Protein AF-U1Q0D7-F1 (afdb_monomer)

Secondary structure (DSSP, 8-state):
------PPP---SS-S----THHHHHHHHHHS-SEEETTT-PBPEEEEEE-S---TTSHHHHHHHHHHHTSS--HHHHHHHHHHTTTSSSSSTTT-TT---S-HHHHHHHHHHHHHHGGGHHHHHSPPEEEEEEE--S----EEE-EEEETT-TT-HHHHHHHHTT-EEEE--SS--TT-----------------

Foldseek 3Di:
DPDDDDDADPDPDPFDDDGDLVVLLVVCVVPPQQKAFPPPRHGKAWDKDFDQAFPPVDPLSVVLVVLCVVDPQDVLLLVLLQVQADCQPDPNPVPDPDHDPDDPVSVVSPVVSCVRRPVSSNRSNDHDIDGPDIDHDPPPGDMDGTEDEAAACTLVSSVLSQVVSPHHYHYHHPDHDPPNDRDPPPDPPPPPPDDD

Mean predicted aligned error: 11.35 Å

Solvent-accessible surface ar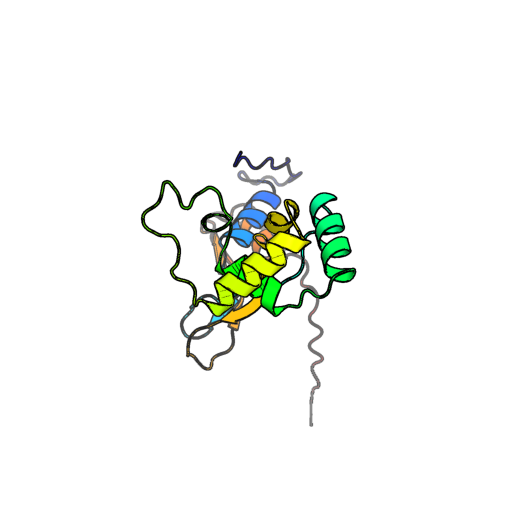ea (backbone atoms only — not comparable to full-atom values): 12075 Å² total; per-residue (Å²): 128,101,70,86,89,76,72,88,57,92,75,86,66,97,57,96,66,78,68,36,52,66,57,46,36,53,50,42,72,72,73,46,48,68,27,17,34,69,80,82,59,50,54,51,40,77,38,74,34,85,48,91,47,60,55,74,91,35,71,67,34,43,52,34,50,53,56,43,72,78,46,90,68,50,71,67,25,50,53,18,32,45,74,55,36,79,59,62,66,83,73,46,66,85,80,45,104,74,70,79,86,64,57,70,68,40,52,49,34,27,51,57,43,35,72,74,44,49,85,37,43,62,48,55,50,59,38,45,70,45,79,72,51,72,47,71,70,93,63,97,55,63,71,39,52,21,73,45,76,36,80,70,31,50,71,33,49,58,43,48,27,27,45,73,76,58,28,37,60,48,72,37,52,96,74,59,55,92,78,67,72,71,71,78,75,78,77,75,80,72,78,78,81,77,83,136

Radius of gyration: 25.43 Å; Cα contacts (8 Å, |Δi|>4): 268; chains: 1; bounding box: 59×64×59 Å

Structure (mmCIF, N/CA/C/O backbone):
data_AF-U1Q0D7-F1
#
_entry.id   AF-U1Q0D7-F1
#
loop_
_atom_site.group_PDB
_atom_site.id
_atom_site.type_symbol
_atom_site.label_atom_id
_atom_site.label_alt_id
_atom_site.label_comp_id
_atom_site.label_asym_id
_atom_site.label_entity_id
_atom_site.label_seq_id
_atom_site.pdbx_PDB_ins_code
_atom_site.Cartn_x
_atom_site.Cartn_y
_atom_site.Cartn_z
_atom_site.occupancy
_atom_site.B_iso_or_equiv
_atom_site.auth_seq_id
_atom_site.auth_comp_id
_atom_site.auth_asym_id
_atom_site.auth_atom_id
_atom_site.pdbx_PDB_model_num
ATOM 1 N N . GLY A 1 1 ? 12.362 13.547 6.655 1.00 47.00 1 GLY A N 1
ATOM 2 C CA . GLY A 1 1 ? 12.702 14.363 5.480 1.00 47.00 1 GLY A CA 1
ATOM 3 C C . GLY A 1 1 ? 12.776 13.447 4.286 1.00 47.00 1 GLY A C 1
ATOM 4 O O . GLY A 1 1 ? 13.230 12.320 4.454 1.00 47.00 1 GLY A O 1
ATOM 5 N N . ASP A 1 2 ? 12.324 13.921 3.129 1.00 77.50 2 ASP A N 1
ATOM 6 C CA . ASP A 1 2 ? 12.155 13.137 1.897 1.00 77.50 2 ASP A CA 1
ATOM 7 C C . ASP A 1 2 ? 13.478 13.023 1.117 1.00 77.50 2 ASP A C 1
ATOM 9 O O . ASP A 1 2 ? 13.609 13.496 -0.006 1.00 77.50 2 ASP A O 1
ATOM 13 N N . ILE A 1 3 ? 14.504 12.450 1.753 1.00 85.00 3 ILE A N 1
ATOM 14 C CA . ILE A 1 3 ? 15.825 12.218 1.151 1.00 85.00 3 ILE A CA 1
ATOM 15 C C . ILE A 1 3 ? 16.068 10.711 1.106 1.00 85.00 3 ILE A C 1
ATOM 17 O O . ILE A 1 3 ? 16.061 10.044 2.144 1.00 85.00 3 ILE A O 1
ATOM 21 N N . TRP A 1 4 ? 16.306 10.166 -0.088 1.00 83.69 4 TRP A N 1
ATOM 22 C CA . TRP A 1 4 ? 16.755 8.785 -0.241 1.00 83.69 4 TRP A CA 1
ATOM 23 C C . TRP A 1 4 ? 18.273 8.714 -0.164 1.00 83.69 4 TRP A C 1
ATOM 25 O O . TRP A 1 4 ? 18.979 9.203 -1.040 1.00 83.69 4 TRP A O 1
ATOM 35 N N . ASN A 1 5 ? 18.767 8.056 0.882 1.00 86.50 5 ASN A N 1
ATOM 36 C CA . ASN A 1 5 ? 20.146 7.592 0.914 1.00 86.50 5 ASN A CA 1
ATOM 37 C C . ASN A 1 5 ? 20.210 6.284 0.119 1.00 86.50 5 ASN A C 1
ATOM 39 O O . ASN A 1 5 ? 19.579 5.301 0.517 1.00 86.50 5 ASN A O 1
ATOM 43 N N . VAL A 1 6 ? 20.925 6.307 -1.005 1.00 83.31 6 VAL A N 1
ATOM 44 C CA . VAL A 1 6 ? 21.170 5.153 -1.878 1.00 83.31 6 VAL A CA 1
ATOM 45 C C . VAL A 1 6 ? 22.679 4.932 -1.922 1.00 83.31 6 VAL A C 1
ATOM 47 O O . VAL A 1 6 ? 23.436 5.874 -2.165 1.00 83.31 6 VAL A O 1
ATOM 50 N N . GLY A 1 7 ? 23.118 3.716 -1.598 1.00 78.56 7 GLY A N 1
ATOM 51 C CA . GLY A 1 7 ? 24.539 3.362 -1.575 1.00 78.56 7 GLY A CA 1
ATOM 52 C C . GLY A 1 7 ? 25.128 3.226 -2.979 1.00 78.56 7 GLY A C 1
ATOM 53 O O . GLY A 1 7 ? 24.395 3.130 -3.955 1.00 78.56 7 GLY A O 1
ATOM 54 N N . PHE A 1 8 ? 26.456 3.185 -3.089 1.00 75.00 8 PHE A N 1
ATOM 55 C CA . PHE A 1 8 ? 27.113 2.860 -4.357 1.00 75.00 8 PHE A CA 1
ATOM 56 C C . PHE A 1 8 ? 27.000 1.362 -4.649 1.00 75.00 8 PHE A C 1
ATOM 58 O O . PHE A 1 8 ? 27.276 0.542 -3.773 1.00 75.00 8 PHE A O 1
ATOM 65 N N . ASP A 1 9 ? 26.660 1.018 -5.888 1.00 67.75 9 ASP A N 1
ATOM 66 C CA . ASP A 1 9 ? 26.737 -0.353 -6.390 1.00 67.75 9 ASP A CA 1
ATOM 67 C C . ASP A 1 9 ? 28.057 -0.548 -7.150 1.00 67.75 9 ASP A C 1
ATOM 69 O O . ASP A 1 9 ? 28.578 0.386 -7.769 1.00 67.75 9 ASP A O 1
ATOM 73 N N . ARG A 1 10 ? 28.637 -1.747 -7.080 1.00 57.88 10 ARG A N 1
ATOM 74 C CA . ARG A 1 10 ? 29.908 -2.063 -7.744 1.00 57.88 10 ARG A CA 1
ATOM 75 C C . ARG A 1 10 ? 29.631 -2.530 -9.166 1.00 57.88 10 ARG A C 1
ATOM 77 O O . ARG A 1 10 ? 29.799 -3.707 -9.467 1.00 57.88 10 ARG A O 1
ATOM 84 N N . ASN A 1 11 ? 29.228 -1.614 -10.041 1.00 60.19 11 ASN A N 1
ATOM 85 C CA . ASN A 1 11 ? 29.227 -1.909 -11.468 1.00 60.19 11 ASN A CA 1
ATOM 86 C C . ASN A 1 11 ? 30.606 -1.567 -12.055 1.00 60.19 11 ASN A C 1
ATOM 88 O O . ASN A 1 11 ? 31.013 -0.407 -12.073 1.00 60.19 11 ASN A O 1
ATOM 92 N N . THR A 1 12 ? 31.343 -2.601 -12.457 1.00 56.00 12 THR A N 1
ATOM 93 C CA . THR A 1 12 ? 32.704 -2.534 -13.020 1.00 56.00 12 THR A CA 1
ATOM 94 C C . THR A 1 12 ? 32.737 -2.611 -14.550 1.00 56.00 12 THR A C 1
ATOM 96 O O . THR A 1 12 ? 33.813 -2.796 -15.109 1.00 56.00 12 THR A O 1
ATOM 99 N N . GLY A 1 13 ? 31.589 -2.520 -15.230 1.00 60.38 13 GLY A N 1
ATOM 100 C CA . GLY A 1 13 ? 31.540 -2.492 -16.695 1.00 60.38 13 GLY A CA 1
ATOM 101 C C . GLY A 1 13 ? 32.063 -1.176 -17.283 1.00 60.38 13 GLY A C 1
ATOM 102 O O . GLY A 1 13 ? 31.927 -0.124 -16.662 1.00 60.38 13 GLY A O 1
ATOM 103 N N . ASP A 1 14 ? 32.595 -1.224 -18.507 1.00 57.81 14 ASP A N 1
ATOM 104 C CA . ASP A 1 14 ? 33.152 -0.068 -19.239 1.00 57.81 14 ASP A CA 1
ATOM 105 C C . ASP A 1 14 ? 32.087 0.951 -19.717 1.00 57.81 14 ASP A C 1
ATOM 107 O O . ASP A 1 14 ? 32.391 1.909 -20.430 1.00 57.81 14 ASP A O 1
ATOM 111 N N . HIS A 1 15 ? 30.820 0.771 -19.329 1.00 61.81 15 HIS A N 1
ATOM 112 C CA . HIS A 1 15 ? 29.705 1.616 -19.753 1.00 61.81 15 HIS A CA 1
ATOM 113 C C . HIS A 1 15 ? 29.624 2.910 -18.941 1.00 61.81 15 HIS A C 1
ATOM 115 O O . HIS A 1 15 ? 29.796 2.922 -17.728 1.00 61.81 15 HIS A O 1
ATOM 121 N N . LEU A 1 16 ? 29.302 4.015 -19.615 1.00 57.88 16 LEU A N 1
ATOM 122 C CA . LEU A 1 16 ? 29.435 5.379 -19.085 1.00 57.88 16 LEU A CA 1
ATOM 123 C C . LEU A 1 16 ? 28.284 5.855 -18.172 1.00 57.88 16 LEU A C 1
ATOM 125 O O . LEU A 1 16 ? 28.274 7.019 -17.776 1.00 57.88 16 LEU A O 1
ATOM 129 N N . ALA A 1 17 ? 27.327 4.993 -17.814 1.00 63.41 17 ALA A N 1
ATOM 130 C CA . ALA A 1 17 ? 26.166 5.381 -17.003 1.00 63.41 17 ALA A CA 1
ATOM 131 C C . ALA A 1 17 ? 25.700 4.324 -15.972 1.00 63.41 17 ALA A C 1
ATOM 133 O O . ALA A 1 17 ? 24.512 3.993 -15.934 1.00 63.41 17 ALA A O 1
ATOM 134 N N . PRO A 1 18 ? 26.582 3.762 -15.122 1.00 69.69 18 PRO A N 1
ATOM 135 C CA . PRO A 1 18 ? 26.144 2.885 -14.051 1.00 69.69 18 PRO A CA 1
ATOM 136 C C . PRO A 1 18 ? 25.563 3.707 -12.896 1.00 69.69 18 PRO A C 1
ATOM 138 O O . PRO A 1 18 ? 26.154 4.683 -12.431 1.00 69.69 18 PRO A O 1
ATOM 141 N N . PHE A 1 19 ? 24.420 3.272 -12.383 1.00 82.56 19 PHE A N 1
ATOM 142 C CA . PHE A 1 19 ? 23.860 3.748 -11.122 1.00 82.56 19 PHE A CA 1
ATOM 143 C C . PHE A 1 19 ? 23.392 2.558 -10.278 1.00 82.56 19 PHE A C 1
ATOM 145 O O . PHE A 1 19 ? 23.247 1.453 -10.807 1.00 82.56 19 PHE A O 1
ATOM 152 N N . PRO A 1 20 ? 23.182 2.749 -8.965 1.00 86.94 20 PRO A N 1
ATOM 153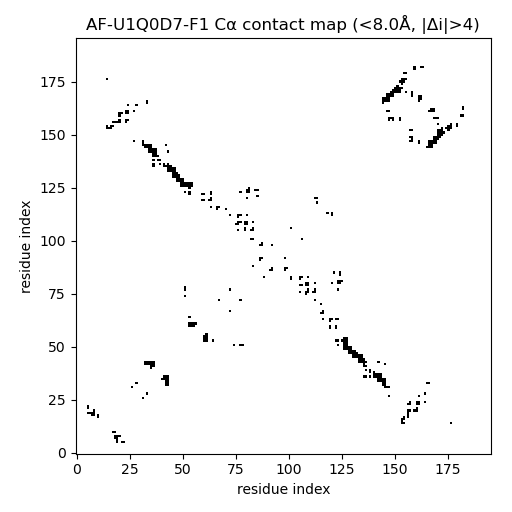 C CA . PRO A 1 20 ? 22.761 1.667 -8.086 1.00 86.94 20 PRO A CA 1
ATOM 154 C C . PRO A 1 20 ? 21.375 1.142 -8.454 1.00 86.94 20 PRO A C 1
ATOM 156 O O . PRO A 1 20 ? 20.440 1.931 -8.594 1.00 86.94 20 PRO A O 1
ATOM 159 N N . SER A 1 21 ? 21.233 -0.183 -8.533 1.00 87.25 21 SER A N 1
ATOM 160 C CA . SER A 1 21 ? 19.970 -0.889 -8.826 1.00 87.25 21 SER A CA 1
ATOM 161 C C . SER A 1 21 ? 18.830 -0.542 -7.859 1.00 87.25 21 SER A C 1
ATOM 163 O O . SER A 1 21 ? 17.661 -0.510 -8.239 1.00 87.25 21 SER A O 1
ATOM 165 N N . GLU A 1 22 ? 19.161 -0.170 -6.624 1.00 89.69 22 GLU A N 1
ATOM 166 C CA . GLU A 1 22 ? 18.191 0.276 -5.625 1.00 89.69 22 GLU A CA 1
ATOM 167 C C . GLU A 1 22 ? 17.399 1.525 -6.057 1.00 89.69 22 GLU A C 1
ATOM 169 O O . GLU A 1 22 ? 16.224 1.662 -5.708 1.00 89.69 22 GLU A O 1
ATOM 174 N N . LEU A 1 23 ? 18.010 2.437 -6.820 1.00 90.81 23 LEU A N 1
ATOM 175 C CA . LEU A 1 23 ? 17.338 3.653 -7.276 1.00 90.81 23 LEU A CA 1
ATOM 176 C C . LEU A 1 23 ? 16.124 3.341 -8.178 1.00 90.81 23 LEU A C 1
ATOM 178 O O . LEU A 1 23 ? 15.012 3.730 -7.806 1.00 90.81 23 LEU A O 1
ATOM 182 N N . PRO A 1 24 ? 16.274 2.637 -9.318 1.00 92.38 24 PRO A N 1
ATOM 183 C CA . PRO A 1 24 ? 15.145 2.289 -10.172 1.00 92.38 24 PRO A CA 1
ATOM 184 C C . PRO A 1 24 ? 14.183 1.322 -9.475 1.00 92.38 24 PRO A C 1
ATOM 186 O O . PRO A 1 24 ? 12.980 1.474 -9.651 1.00 92.38 24 PRO A O 1
ATOM 189 N N . GLU A 1 25 ? 14.650 0.399 -8.624 1.00 92.19 25 GLU A N 1
ATOM 190 C CA . GLU A 1 25 ? 13.759 -0.487 -7.855 1.00 92.19 25 GLU A CA 1
ATOM 191 C C . GLU A 1 25 ? 12.772 0.306 -6.987 1.00 92.19 25 GLU A C 1
ATOM 193 O O . GLU A 1 25 ? 11.568 0.030 -7.004 1.00 92.19 25 GLU A O 1
ATOM 198 N N . ARG A 1 26 ? 13.248 1.327 -6.260 1.00 92.69 26 ARG A N 1
ATOM 199 C CA . ARG A 1 26 ? 12.389 2.191 -5.435 1.00 92.69 26 ARG A CA 1
ATOM 200 C C . ARG A 1 26 ? 11.425 3.017 -6.285 1.00 92.69 26 ARG A C 1
ATOM 202 O O . ARG A 1 26 ? 10.244 3.092 -5.947 1.00 92.69 26 ARG A O 1
ATOM 209 N N . VAL A 1 27 ? 11.904 3.611 -7.382 1.00 93.75 27 VAL A N 1
ATOM 210 C CA . VAL A 1 27 ? 11.066 4.416 -8.291 1.00 93.75 27 VAL A CA 1
ATOM 211 C C . VAL A 1 27 ? 9.965 3.559 -8.910 1.00 93.75 27 VAL A C 1
ATOM 213 O O . VAL A 1 27 ? 8.793 3.920 -8.821 1.00 93.75 27 VAL A O 1
ATOM 216 N N . LEU A 1 28 ? 10.317 2.406 -9.479 1.00 94.81 28 LEU A N 1
ATOM 217 C CA . LEU A 1 28 ? 9.371 1.511 -10.142 1.00 94.81 28 LEU A CA 1
ATOM 218 C C . LEU A 1 28 ? 8.381 0.892 -9.152 1.00 94.81 28 LEU A C 1
ATOM 220 O O . LEU A 1 28 ? 7.199 0.807 -9.457 1.00 94.81 28 LEU A O 1
ATOM 224 N N . THR A 1 29 ? 8.816 0.537 -7.940 1.00 91.69 29 THR A N 1
ATOM 225 C CA . THR A 1 29 ? 7.908 0.027 -6.896 1.00 91.69 29 THR A CA 1
ATOM 226 C C . THR A 1 29 ? 6.886 1.075 -6.449 1.00 91.69 29 THR A C 1
ATOM 228 O O . THR A 1 29 ? 5.775 0.721 -6.054 1.00 91.69 29 THR A O 1
ATOM 231 N N . MET A 1 30 ? 7.270 2.355 -6.464 1.00 90.25 30 MET A N 1
ATOM 232 C CA . MET A 1 30 ? 6.423 3.461 -6.021 1.00 90.25 30 MET A CA 1
ATOM 233 C C . MET A 1 30 ? 5.479 3.960 -7.119 1.00 90.25 30 MET A C 1
ATOM 235 O O . MET A 1 30 ? 4.327 4.263 -6.823 1.00 90.25 30 MET A O 1
ATOM 239 N N . ALA A 1 31 ? 5.973 4.094 -8.351 1.00 89.75 31 ALA A N 1
ATOM 240 C CA . ALA A 1 31 ? 5.269 4.771 -9.441 1.00 89.75 31 ALA A CA 1
ATOM 241 C C . ALA A 1 31 ? 4.785 3.825 -10.550 1.00 89.75 31 ALA A C 1
ATOM 243 O O . ALA A 1 31 ? 3.858 4.169 -11.278 1.00 89.75 31 ALA A O 1
ATOM 244 N N . GLY A 1 32 ? 5.412 2.657 -10.702 1.00 90.31 32 GLY A N 1
ATOM 245 C CA . GLY A 1 32 ? 5.048 1.684 -11.723 1.00 90.31 32 GLY A CA 1
ATOM 246 C C . GLY A 1 32 ? 3.815 0.877 -11.309 1.00 90.31 32 GLY A C 1
ATOM 247 O O . GLY A 1 32 ? 3.780 0.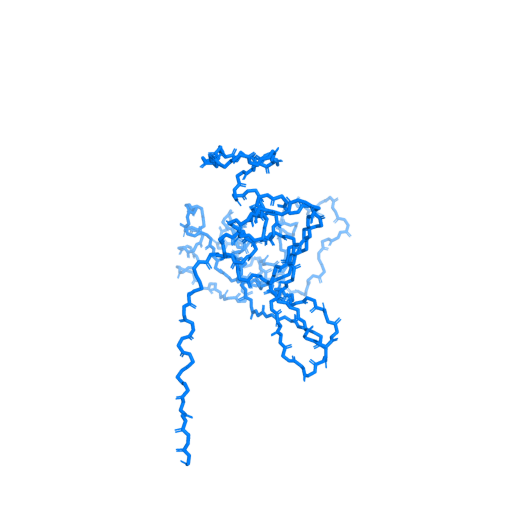355 -10.189 1.00 90.31 32 GLY A O 1
ATOM 248 N N . PRO A 1 33 ? 2.804 0.726 -12.185 1.00 92.12 33 PRO A N 1
ATOM 249 C CA . PRO A 1 33 ? 1.710 -0.190 -11.910 1.00 92.12 33 PRO A CA 1
ATOM 250 C C . PRO A 1 33 ? 2.247 -1.621 -11.895 1.00 92.12 33 PRO A C 1
ATOM 252 O O . PRO A 1 33 ? 2.971 -2.036 -12.799 1.00 92.12 33 PRO A O 1
ATOM 255 N N . ARG A 1 34 ? 1.886 -2.392 -10.865 1.00 91.06 34 ARG A N 1
ATOM 256 C CA . ARG A 1 34 ? 2.293 -3.803 -10.769 1.00 91.06 34 ARG A CA 1
ATOM 257 C C . ARG A 1 34 ? 1.710 -4.639 -11.900 1.00 91.06 34 ARG A C 1
ATOM 259 O O . ARG A 1 34 ? 2.391 -5.508 -12.430 1.00 91.06 34 ARG A O 1
ATOM 266 N N . ALA A 1 35 ? 0.463 -4.356 -12.246 1.00 93.69 35 ALA A N 1
ATOM 267 C CA . ALA A 1 35 ? -0.246 -4.994 -13.331 1.00 93.69 35 ALA A CA 1
ATOM 268 C C . ALA A 1 35 ? -1.177 -3.983 -14.004 1.00 93.69 35 ALA A C 1
ATOM 270 O O . ALA A 1 35 ? -1.593 -3.001 -13.382 1.00 93.69 35 ALA A O 1
ATOM 271 N N . VAL A 1 36 ? -1.484 -4.231 -15.268 1.00 95.81 36 VAL A N 1
ATOM 272 C CA . VAL A 1 36 ? -2.402 -3.455 -16.098 1.00 95.81 36 VAL A CA 1
ATOM 273 C C . VAL A 1 36 ? -3.356 -4.406 -16.818 1.00 95.81 36 VAL A C 1
ATOM 275 O O . VAL A 1 36 ? -3.028 -5.573 -17.027 1.00 95.81 36 VAL A O 1
ATOM 278 N N . CYS A 1 37 ? -4.533 -3.931 -17.210 1.00 96.38 37 CYS A N 1
ATOM 279 C CA . CYS A 1 37 ? -5.419 -4.683 -18.095 1.00 96.38 37 CYS A CA 1
ATOM 280 C C . CYS A 1 37 ? -4.752 -4.905 -19.463 1.00 96.38 37 CYS A C 1
ATOM 282 O O . CYS A 1 37 ? -4.262 -3.949 -20.066 1.00 96.38 37 CYS A O 1
ATOM 284 N N . SER A 1 38 ? -4.784 -6.138 -19.974 1.00 95.88 38 SER A N 1
ATOM 285 C CA . SER A 1 38 ? -4.241 -6.483 -21.300 1.00 95.88 38 SER A CA 1
ATOM 286 C C . SER A 1 38 ? -4.974 -5.815 -22.474 1.00 95.88 38 SER A C 1
ATOM 288 O O . SER A 1 38 ? -4.404 -5.686 -23.554 1.00 95.88 38 SER A O 1
ATOM 290 N N . GLU A 1 39 ? -6.216 -5.359 -22.280 1.00 96.50 39 GLU A N 1
ATOM 291 C CA . GLU A 1 39 ? -7.017 -4.722 -23.332 1.00 96.50 39 GLU A CA 1
ATOM 292 C C . GLU A 1 39 ? -6.918 -3.191 -23.305 1.00 96.50 39 GLU A C 1
ATOM 294 O O . GLU A 1 39 ? -6.567 -2.568 -24.308 1.00 96.50 39 GLU A O 1
ATOM 299 N N . CYS A 1 40 ? -7.223 -2.564 -22.165 1.00 95.75 40 CYS A N 1
ATOM 300 C CA . CYS A 1 40 ? -7.299 -1.103 -22.069 1.00 95.75 40 CYS A CA 1
ATOM 301 C C . CYS A 1 40 ? -6.070 -0.447 -21.420 1.00 95.75 40 CYS A C 1
ATOM 303 O O . CYS A 1 40 ? -5.948 0.779 -21.442 1.00 95.75 40 CYS A O 1
ATOM 305 N N . GLY A 1 41 ? -5.168 -1.231 -20.820 1.00 94.19 41 GLY A N 1
ATOM 306 C CA . GLY A 1 41 ? -3.972 -0.728 -20.144 1.00 94.19 41 GLY A CA 1
ATOM 307 C C . GLY A 1 41 ? -4.227 -0.013 -18.814 1.00 94.19 41 GLY A C 1
ATOM 308 O O . GLY A 1 41 ? -3.287 0.554 -18.255 1.00 94.19 41 GLY A O 1
ATOM 309 N N . GLN A 1 42 ? -5.460 -0.014 -18.284 1.00 95.69 42 GLN A N 1
ATOM 310 C CA . GLN A 1 42 ? -5.715 0.578 -16.970 1.00 95.69 42 GLN A CA 1
ATOM 311 C C . GLN A 1 42 ? -4.945 -0.173 -15.876 1.00 95.69 42 GLN A C 1
ATOM 313 O O . GLN A 1 42 ? -4.916 -1.406 -15.885 1.00 95.69 42 GLN A O 1
ATOM 318 N N . PRO A 1 43 ? -4.310 0.554 -14.942 1.00 94.62 43 PRO A N 1
ATOM 319 C CA . PRO A 1 43 ? -3.554 -0.055 -13.865 1.00 94.62 43 PRO A CA 1
ATOM 320 C C . PRO A 1 43 ? -4.481 -0.718 -12.850 1.00 94.62 43 PRO A C 1
ATOM 322 O O . PRO A 1 43 ? -5.524 -0.175 -12.500 1.00 94.62 43 PRO A O 1
ATOM 325 N N . LEU A 1 44 ? -4.051 -1.869 -12.339 1.00 92.62 44 LEU A N 1
ATOM 326 C CA . LEU A 1 44 ? -4.696 -2.530 -11.215 1.00 92.62 44 LEU A CA 1
ATOM 327 C C . LEU A 1 44 ? -4.440 -1.713 -9.938 1.00 92.62 44 LEU A C 1
ATOM 329 O O . LEU A 1 44 ? -3.288 -1.550 -9.511 1.00 92.62 44 LEU A O 1
ATOM 333 N N . GLU A 1 45 ? -5.498 -1.197 -9.321 1.00 90.69 45 GLU A N 1
ATOM 334 C CA . GLU A 1 45 ? -5.408 -0.328 -8.151 1.00 90.69 45 GLU A CA 1
ATOM 335 C C . GLU A 1 45 ? -5.539 -1.115 -6.848 1.00 90.69 45 GLU A C 1
ATOM 337 O O . GLU A 1 45 ? -6.353 -2.024 -6.699 1.00 90.69 45 GLU A O 1
ATOM 342 N N . ARG A 1 46 ? -4.693 -0.774 -5.870 1.00 91.12 46 ARG A N 1
ATOM 343 C CA . ARG A 1 46 ? -4.686 -1.434 -4.564 1.00 91.12 46 ARG A CA 1
ATOM 344 C C . ARG A 1 46 ? -5.743 -0.818 -3.662 1.00 91.12 46 ARG A C 1
ATOM 346 O O . ARG A 1 46 ? -5.595 0.325 -3.224 1.00 91.12 46 ARG A O 1
ATOM 353 N N . GLU A 1 47 ? -6.723 -1.611 -3.259 1.00 91.75 47 GLU A N 1
ATOM 354 C CA . GLU A 1 47 ? -7.732 -1.163 -2.308 1.00 91.75 47 GLU A CA 1
ATOM 355 C C . GLU A 1 47 ? -7.221 -1.293 -0.870 1.00 91.75 47 GLU A C 1
ATOM 357 O O . GLU A 1 47 ? -6.984 -2.388 -0.344 1.00 91.75 47 GLU A O 1
ATOM 362 N N . MET A 1 48 ? -7.032 -0.148 -0.214 1.00 90.56 48 MET A N 1
ATOM 363 C CA . MET A 1 48 ? -6.591 -0.089 1.178 1.00 90.56 48 MET A CA 1
ATOM 364 C C . MET A 1 48 ? -7.795 -0.054 2.117 1.00 90.56 48 MET A C 1
ATOM 366 O O . MET A 1 48 ? -8.556 0.914 2.129 1.00 90.56 48 MET A O 1
ATOM 370 N N . VAL A 1 49 ? -7.915 -1.061 2.979 1.00 90.69 49 VAL A N 1
ATOM 371 C CA . VAL A 1 49 ? -9.001 -1.154 3.960 1.00 90.69 49 VAL A CA 1
ATOM 372 C C . VAL A 1 49 ? -8.539 -0.746 5.353 1.00 90.69 49 VAL A C 1
ATOM 374 O O . VAL A 1 49 ? -7.403 -0.998 5.772 1.00 90.69 49 VAL A O 1
ATOM 377 N N . ARG A 1 50 ? -9.440 -0.091 6.092 1.00 87.38 50 ARG A N 1
ATOM 378 C CA . ARG A 1 50 ? -9.235 0.228 7.508 1.00 87.38 50 ARG A CA 1
ATOM 379 C C . ARG A 1 50 ? -9.581 -0.997 8.345 1.00 87.38 50 ARG A C 1
ATOM 381 O O . ARG A 1 50 ? -10.726 -1.456 8.337 1.00 87.38 50 ARG A O 1
ATOM 388 N N . THR A 1 51 ? -8.592 -1.501 9.072 1.00 90.56 51 THR A N 1
ATOM 389 C CA . THR A 1 51 ? -8.790 -2.591 10.031 1.00 90.56 51 THR A CA 1
ATOM 390 C C . THR A 1 51 ? -9.144 -2.037 11.410 1.00 90.56 51 THR A C 1
ATOM 392 O O . THR A 1 51 ? -9.214 -0.824 11.609 1.00 90.56 51 THR A O 1
ATOM 395 N N . THR A 1 52 ? -9.357 -2.919 12.378 1.00 89.94 52 THR A N 1
ATOM 396 C CA . THR A 1 52 ? -9.416 -2.583 13.808 1.00 89.94 52 THR A CA 1
ATOM 397 C C . THR A 1 52 ? -8.111 -2.895 14.543 1.00 89.94 52 THR A C 1
ATOM 399 O O . THR A 1 52 ? -7.996 -2.614 15.731 1.00 89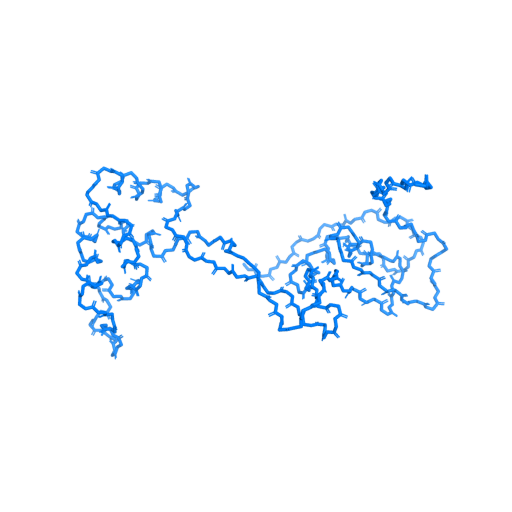.94 52 THR A O 1
ATOM 402 N N . LYS A 1 53 ? -7.103 -3.422 13.836 1.00 90.50 53 LYS A N 1
ATOM 403 C CA . LYS A 1 53 ? -5.816 -3.815 14.412 1.00 90.50 53 LYS A CA 1
ATOM 404 C C . LYS A 1 53 ? -4.917 -2.604 14.613 1.00 90.50 53 LYS A C 1
ATOM 406 O O . LYS A 1 53 ? -4.840 -1.719 13.754 1.00 90.50 53 LYS A O 1
ATOM 411 N N . LEU A 1 54 ? -4.180 -2.602 15.717 1.00 93.06 54 LEU A N 1
ATOM 412 C CA . LEU A 1 54 ? -3.199 -1.567 16.029 1.00 93.06 54 LEU A CA 1
ATOM 413 C C . LEU A 1 54 ? -1.769 -2.037 15.761 1.00 93.06 54 LEU A C 1
ATOM 415 O O . LEU A 1 54 ? -1.504 -3.199 15.446 1.00 93.06 54 LEU A O 1
ATOM 419 N N . ASP A 1 55 ? -0.824 -1.103 15.846 1.00 91.31 55 ASP A N 1
ATOM 420 C CA . ASP A 1 55 ? 0.586 -1.440 15.726 1.00 91.31 55 ASP A CA 1
ATOM 421 C C . ASP A 1 55 ? 1.203 -1.926 17.038 1.00 91.31 55 ASP A C 1
ATOM 423 O O . ASP A 1 55 ? 1.672 -1.125 17.840 1.00 91.31 55 ASP A O 1
ATOM 427 N N . GLU A 1 56 ? 1.272 -3.249 17.199 1.00 92.12 56 GLU A N 1
ATOM 428 C CA . GLU A 1 56 ? 1.926 -3.953 18.315 1.00 92.12 56 GLU A CA 1
ATOM 429 C C . GLU A 1 56 ? 3.400 -3.570 18.547 1.00 92.12 56 GLU A C 1
ATOM 431 O O . GLU A 1 56 ? 3.948 -3.841 19.612 1.00 92.12 56 GLU A O 1
ATOM 436 N N . SER A 1 57 ? 4.065 -2.905 17.596 1.00 92.94 57 SER A N 1
ATOM 437 C CA . SER A 1 57 ? 5.410 -2.372 17.842 1.00 92.94 57 SER A CA 1
ATOM 438 C C . SER A 1 57 ? 5.416 -1.190 18.828 1.00 92.94 57 SER A C 1
ATOM 440 O O . SER A 1 57 ? 6.455 -0.863 19.411 1.00 92.94 57 SER A O 1
ATOM 442 N N . ARG A 1 58 ? 4.263 -0.537 19.046 1.00 92.62 58 ARG A N 1
ATOM 443 C CA . ARG A 1 58 ? 4.128 0.632 19.920 1.00 92.62 58 ARG A CA 1
ATOM 444 C C . ARG A 1 58 ? 3.525 0.259 21.268 1.00 92.62 58 ARG A C 1
ATOM 446 O O . ARG A 1 58 ? 2.371 -0.142 21.353 1.00 92.62 58 ARG A O 1
ATOM 453 N N . GLN A 1 59 ? 4.244 0.567 22.348 1.00 94.44 59 GLN A N 1
ATOM 454 C CA . GLN A 1 59 ? 3.781 0.317 23.725 1.00 94.44 59 GLN A CA 1
ATOM 455 C C . GLN A 1 59 ? 2.398 0.925 24.031 1.00 94.44 59 GLN A C 1
ATOM 457 O O . GLN A 1 59 ? 1.595 0.309 24.724 1.00 94.44 59 GLN A O 1
ATOM 462 N N . GLN A 1 60 ? 2.100 2.114 23.493 1.00 93.88 60 GLN A N 1
ATOM 463 C CA . GLN A 1 60 ? 0.793 2.767 23.660 1.00 93.88 60 GLN A CA 1
ATOM 464 C C . GLN A 1 60 ? -0.341 1.974 23.000 1.00 93.88 60 GLN A C 1
ATOM 466 O O . GLN A 1 60 ? -1.411 1.847 23.589 1.00 93.88 60 GLN A O 1
ATOM 471 N N . ALA A 1 61 ? -0.094 1.411 21.815 1.00 93.69 61 ALA A N 1
ATOM 472 C CA . ALA A 1 61 ? -1.057 0.579 21.107 1.00 93.69 61 ALA A CA 1
ATOM 473 C C . ALA A 1 61 ? -1.267 -0.757 21.824 1.00 93.69 61 ALA A C 1
ATOM 475 O O . ALA A 1 61 ? -2.412 -1.161 22.000 1.00 93.69 61 ALA A O 1
ATOM 476 N N . CYS A 1 62 ? -0.197 -1.401 22.309 1.00 95.19 62 CYS A N 1
ATOM 477 C CA . CYS A 1 62 ? -0.316 -2.614 23.127 1.00 95.19 62 CYS A CA 1
ATOM 478 C C . CYS A 1 62 ? -1.198 -2.370 24.348 1.00 95.19 62 CYS A C 1
ATOM 480 O O . CYS A 1 62 ? -2.140 -3.116 24.589 1.00 95.19 62 CYS A O 1
ATOM 482 N N . ARG A 1 63 ? -0.963 -1.265 25.064 1.00 96.31 63 ARG A N 1
ATOM 483 C CA . ARG A 1 63 ? -1.777 -0.920 26.229 1.00 96.31 63 ARG A CA 1
ATOM 484 C C . ARG A 1 63 ? -3.234 -0.612 25.870 1.00 96.31 63 ARG A C 1
ATOM 486 O O . ARG A 1 63 ? -4.127 -0.948 26.639 1.00 96.31 63 ARG A O 1
ATOM 493 N N . ALA A 1 64 ? -3.479 0.020 24.723 1.00 95.31 64 ALA A N 1
ATOM 494 C CA . ALA A 1 64 ? -4.831 0.263 24.225 1.00 95.31 64 ALA A CA 1
ATOM 495 C C . ALA A 1 64 ? -5.576 -1.049 23.922 1.00 95.31 64 ALA A C 1
ATOM 497 O O . ALA A 1 64 ? -6.756 -1.154 24.245 1.00 95.31 64 ALA A O 1
ATOM 498 N N . MET A 1 65 ? -4.882 -2.039 23.345 1.00 95.19 65 MET A N 1
ATOM 499 C CA . MET A 1 65 ? -5.431 -3.374 23.080 1.00 95.19 65 MET A CA 1
ATOM 500 C C . MET A 1 65 ? -5.721 -4.135 24.376 1.00 95.19 65 MET A C 1
ATOM 502 O O . MET A 1 65 ? -6.821 -4.642 24.514 1.00 95.19 65 MET A O 1
ATOM 506 N N . GLU A 1 66 ? -4.820 -4.112 25.364 1.00 96.25 66 GLU A N 1
ATOM 507 C CA . GLU A 1 66 ? -5.075 -4.724 26.681 1.00 96.25 66 GLU A CA 1
ATOM 508 C C . GLU A 1 66 ? -6.342 -4.163 27.346 1.00 96.25 66 GLU A C 1
ATOM 510 O O . GLU A 1 66 ? -7.179 -4.916 27.828 1.00 96.25 66 GLU A O 1
ATOM 515 N N . ILE A 1 67 ? -6.511 -2.833 27.352 1.00 96.44 67 ILE A N 1
ATOM 516 C CA . ILE A 1 67 ? -7.708 -2.202 27.932 1.00 96.44 67 ILE A CA 1
ATOM 517 C C . ILE A 1 67 ? -8.962 -2.592 27.146 1.00 96.44 67 ILE A C 1
ATOM 519 O O . ILE A 1 67 ? -10.013 -2.791 27.747 1.00 96.44 67 ILE A O 1
ATOM 523 N N . TYR A 1 68 ? -8.866 -2.674 25.818 1.00 95.62 68 TYR A N 1
ATOM 524 C CA . TYR A 1 68 ? -9.968 -3.122 24.973 1.00 95.62 68 TYR A CA 1
ATOM 525 C C . TYR A 1 68 ? -10.365 -4.569 25.297 1.00 95.62 68 TYR A C 1
ATOM 527 O O . TYR A 1 68 ? -11.541 -4.812 25.564 1.00 95.62 68 TYR A O 1
ATOM 535 N N . ASP A 1 69 ? -9.395 -5.483 25.363 1.00 95.69 69 ASP A N 1
ATOM 536 C CA . ASP A 1 69 ? -9.605 -6.907 25.642 1.00 95.69 69 ASP A CA 1
ATOM 537 C C . ASP A 1 69 ? -10.175 -7.155 27.052 1.00 95.69 69 ASP A C 1
ATOM 539 O O . ASP A 1 69 ? -11.003 -8.047 27.237 1.00 95.69 69 ASP A O 1
ATOM 543 N N . ASP A 1 70 ? -9.789 -6.337 28.036 1.00 97.00 70 ASP A N 1
ATOM 544 C CA . ASP A 1 70 ? -10.295 -6.392 29.417 1.00 97.00 70 ASP A CA 1
ATOM 545 C C . ASP A 1 70 ? -11.659 -5.684 29.605 1.00 97.00 70 ASP A C 1
ATOM 547 O O . ASP A 1 70 ? -12.186 -5.615 30.721 1.00 97.00 70 ASP A O 1
ATOM 551 N N . SER A 1 71 ? -12.240 -5.123 28.539 1.00 96.19 71 SER A N 1
ATOM 552 C CA . SER A 1 71 ? -13.475 -4.332 28.588 1.00 96.19 71 SER A CA 1
ATOM 553 C C . SER A 1 71 ? -14.665 -5.008 27.900 1.00 96.19 71 SER A C 1
ATOM 555 O O . SER A 1 71 ? -14.558 -6.069 27.297 1.00 96.19 71 SER A O 1
ATOM 557 N N . ASN A 1 72 ? -15.827 -4.349 27.954 1.00 95.81 72 ASN A N 1
ATOM 558 C CA . ASN A 1 72 ? -17.023 -4.757 27.207 1.00 95.81 72 ASN A CA 1
ATOM 559 C C . ASN A 1 72 ? -17.133 -4.070 25.831 1.00 95.81 72 ASN A C 1
ATOM 561 O O . ASN A 1 72 ? -18.202 -4.091 25.218 1.00 95.81 72 ASN A O 1
ATOM 565 N N . LEU A 1 73 ? -16.071 -3.405 25.365 1.00 96.56 73 LEU A N 1
ATOM 566 C CA . LEU A 1 73 ? -16.082 -2.739 24.069 1.00 96.56 73 LEU A CA 1
ATOM 567 C C . LEU A 1 73 ? -16.126 -3.763 22.935 1.00 96.56 73 LEU A C 1
ATOM 569 O O . LEU A 1 73 ? -15.483 -4.807 22.964 1.00 96.56 73 LEU A O 1
ATOM 573 N N . THR A 1 74 ? -16.878 -3.432 21.893 1.00 96.56 74 THR A N 1
ATOM 574 C CA . THR A 1 74 ? -17.058 -4.284 20.710 1.00 96.56 74 THR A CA 1
ATOM 575 C C . THR A 1 74 ? -16.353 -3.691 19.496 1.00 96.56 74 THR A C 1
ATOM 577 O O . THR A 1 74 ? -15.894 -2.548 19.518 1.00 96.56 74 THR A O 1
ATOM 580 N N . GLU A 1 75 ? -16.276 -4.445 18.397 1.00 95.19 75 GLU A N 1
ATOM 581 C CA . GLU A 1 75 ? -15.747 -3.906 17.139 1.00 95.19 75 GLU A CA 1
ATOM 582 C C . GLU A 1 75 ? -16.535 -2.668 16.668 1.00 95.19 75 GLU A C 1
ATOM 584 O O . GLU A 1 75 ? -15.941 -1.733 16.138 1.00 95.19 75 GLU A O 1
ATOM 589 N N . GLU A 1 76 ? -17.846 -2.604 16.928 1.00 96.06 76 GLU A N 1
ATOM 590 C CA . GLU A 1 76 ? -18.685 -1.442 16.590 1.00 96.06 76 GLU A CA 1
ATOM 591 C C . GLU A 1 76 ? -18.215 -0.165 17.290 1.00 96.06 76 GLU A C 1
ATOM 593 O O . GLU A 1 76 ? -18.205 0.902 16.677 1.00 96.06 76 GLU A O 1
ATOM 598 N N . HIS A 1 77 ? -17.738 -0.278 18.532 1.00 96.62 77 HIS A N 1
ATOM 599 C CA . HIS A 1 77 ? -17.128 0.844 19.239 1.00 96.62 77 HIS A CA 1
ATOM 600 C C . HIS A 1 77 ? -15.866 1.305 18.514 1.00 96.62 77 HIS A C 1
ATOM 602 O O . HIS A 1 77 ? -15.703 2.492 18.253 1.00 96.62 77 HIS A O 1
ATOM 608 N N . ILE A 1 78 ? -14.998 0.380 18.097 1.00 95.50 78 ILE A N 1
ATOM 609 C CA . ILE A 1 78 ? -13.781 0.726 17.349 1.00 95.50 78 ILE A CA 1
ATOM 610 C C . ILE A 1 78 ? -14.120 1.380 16.004 1.00 95.50 78 ILE A C 1
ATOM 612 O O . ILE A 1 78 ? -13.503 2.377 15.625 1.00 95.50 78 ILE A O 1
ATOM 616 N N . ARG A 1 79 ? -15.134 0.879 15.291 1.00 94.50 79 ARG A N 1
ATOM 617 C CA . ARG A 1 79 ? -15.631 1.503 14.055 1.00 94.50 79 ARG A CA 1
ATOM 618 C C . ARG A 1 79 ? -16.166 2.909 14.317 1.00 94.50 79 ARG A C 1
ATOM 620 O O . ARG A 1 79 ? -15.871 3.814 13.537 1.00 94.50 79 ARG A O 1
ATOM 627 N N . ALA A 1 80 ? -16.867 3.114 15.429 1.00 93.75 80 ALA A N 1
ATOM 628 C CA . ALA A 1 80 ? -17.335 4.426 15.844 1.00 93.75 80 ALA A CA 1
ATOM 629 C C . ALA A 1 80 ? -16.177 5.391 16.137 1.00 93.75 80 ALA A C 1
ATOM 631 O O . ALA A 1 80 ? -16.168 6.496 15.597 1.00 93.75 80 ALA A O 1
ATOM 632 N N . ILE A 1 81 ? -15.140 4.958 16.868 1.00 93.69 81 ILE A N 1
ATOM 633 C CA . ILE A 1 81 ? -13.909 5.744 17.088 1.00 93.69 81 ILE A CA 1
ATOM 634 C C . ILE A 1 81 ? -13.301 6.192 15.752 1.00 93.69 81 ILE A C 1
ATOM 636 O O . ILE A 1 81 ? -12.897 7.344 15.593 1.00 93.69 81 ILE A O 1
ATOM 640 N N . GLN A 1 82 ? -13.227 5.287 14.776 1.00 92.62 82 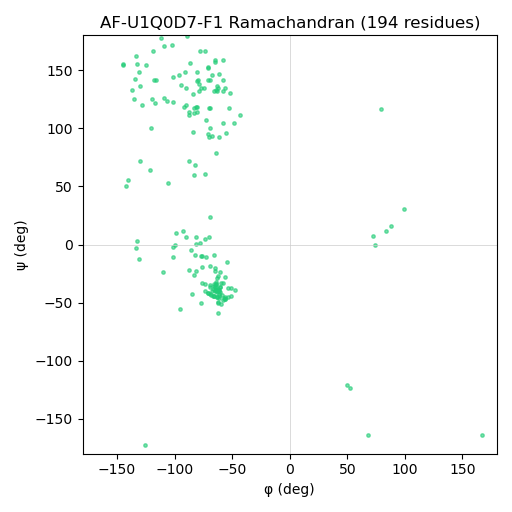GLN A N 1
ATOM 641 C CA . GLN A 1 82 ? -12.635 5.569 13.468 1.00 92.62 82 GLN A CA 1
ATOM 642 C C . GLN A 1 82 ? -13.467 6.540 12.624 1.00 92.62 82 GLN A C 1
ATOM 644 O O . GLN A 1 82 ? -12.881 7.325 11.875 1.00 92.62 82 GLN A O 1
ATOM 649 N N . ALA A 1 83 ? -14.797 6.476 12.731 1.00 90.94 83 ALA A N 1
ATOM 650 C CA . ALA A 1 83 ? -15.728 7.365 12.036 1.00 90.94 83 ALA A CA 1
ATOM 651 C C . ALA A 1 83 ? -15.741 8.779 12.638 1.00 90.94 83 ALA A C 1
ATOM 653 O O . ALA A 1 83 ? -15.765 9.769 11.910 1.00 90.94 83 ALA A O 1
ATOM 654 N N . VAL A 1 84 ? -15.682 8.867 13.966 1.00 89.62 84 VAL A N 1
ATOM 655 C CA . VAL A 1 84 ? -15.611 10.115 14.744 1.00 89.62 84 VAL A CA 1
ATOM 656 C C . VAL A 1 84 ? -14.244 10.789 14.576 1.00 89.62 84 VAL A C 1
ATOM 658 O O . VAL A 1 84 ? -14.137 11.998 14.373 1.00 89.62 84 VAL A O 1
ATOM 661 N N . GLY A 1 85 ? -13.170 10.001 14.585 1.00 86.94 85 GLY A N 1
ATOM 662 C CA . GLY A 1 85 ? -11.814 10.500 14.402 1.00 86.94 85 GLY A CA 1
ATOM 663 C C . GLY A 1 85 ? -11.316 11.361 15.570 1.00 86.94 85 GLY A C 1
ATOM 664 O O . GLY A 1 85 ? -11.825 11.329 16.687 1.00 86.94 85 GLY A O 1
ATOM 665 N N . ILE A 1 86 ? -10.243 12.115 15.324 1.00 76.75 86 ILE A N 1
ATOM 666 C CA . ILE A 1 86 ? -9.501 12.849 16.371 1.00 76.75 86 ILE A CA 1
ATOM 667 C C . ILE A 1 86 ? -10.154 14.195 16.695 1.00 76.75 86 ILE A C 1
ATOM 669 O O . ILE A 1 86 ? -9.990 14.710 17.800 1.00 76.75 86 ILE A O 1
ATOM 673 N N . SER A 1 87 ? -10.877 14.768 15.733 1.00 65.69 87 SER A N 1
ATOM 674 C CA . SER A 1 87 ? -11.509 16.084 15.837 1.00 65.69 87 SER A CA 1
ATOM 675 C C . SER A 1 87 ? -12.738 16.089 16.743 1.00 65.69 87 SER A C 1
ATOM 677 O O . SER A 1 87 ? -12.944 17.056 17.465 1.00 65.69 87 SER A O 1
ATOM 679 N N . ASP A 1 88 ? -13.520 15.012 16.785 1.00 55.94 88 ASP A N 1
ATOM 680 C CA . ASP A 1 88 ? -14.747 14.975 17.596 1.00 55.94 88 ASP A CA 1
ATOM 681 C C . ASP A 1 88 ? -14.491 14.560 19.062 1.00 55.94 88 ASP A C 1
ATOM 683 O O . ASP A 1 88 ? -15.373 14.637 19.915 1.00 55.94 88 ASP A O 1
ATOM 687 N N . ALA A 1 89 ? -13.256 14.197 19.431 1.00 52.12 89 ALA A N 1
ATOM 688 C CA . ALA A 1 89 ? -12.924 13.783 20.793 1.00 52.12 89 ALA A CA 1
ATOM 689 C C . ALA A 1 89 ? -12.682 14.976 21.754 1.00 52.12 89 ALA A C 1
ATOM 691 O O . ALA A 1 89 ? -11.606 15.146 22.320 1.00 52.12 89 ALA A O 1
ATOM 692 N N . GLY A 1 90 ? -13.734 15.736 22.069 1.00 53.41 90 GLY A N 1
ATOM 693 C CA . GLY A 1 90 ? -13.928 16.459 23.344 1.00 53.41 90 GLY A CA 1
ATOM 694 C C . GLY A 1 90 ? -13.121 17.732 23.642 1.00 53.41 90 GLY A C 1
ATOM 695 O O . GLY A 1 90 ? -13.327 18.301 24.707 1.00 53.41 90 GLY A O 1
ATOM 696 N N . LYS A 1 91 ? -12.230 18.206 22.759 1.00 46.88 91 LYS A N 1
ATOM 697 C 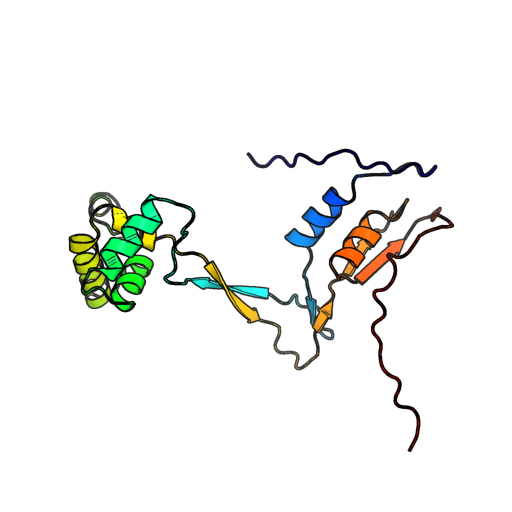CA . LYS A 1 91 ? -11.580 19.534 22.909 1.00 46.88 91 LYS A CA 1
ATOM 698 C C . LYS A 1 91 ? -11.608 20.426 21.666 1.00 46.88 91 LYS A C 1
ATOM 700 O O . LYS A 1 91 ? -11.303 21.605 21.780 1.00 46.88 91 LYS A O 1
ATOM 705 N N . ALA A 1 92 ? -11.970 19.893 20.500 1.00 44.56 92 ALA A N 1
ATOM 706 C CA . ALA A 1 92 ? -12.040 20.658 19.252 1.00 44.56 92 ALA A CA 1
ATOM 707 C C . ALA A 1 92 ? -13.473 21.062 18.847 1.00 44.56 92 ALA A C 1
ATOM 709 O O . ALA A 1 92 ? -13.634 21.810 17.886 1.00 44.56 92 ALA A O 1
ATOM 710 N N . MET A 1 93 ? -14.497 20.665 19.619 1.00 46.53 93 MET A N 1
ATOM 711 C CA . MET A 1 93 ? -15.874 21.147 19.423 1.00 46.53 93 MET A CA 1
ATOM 712 C C . MET A 1 93 ? -16.017 22.665 19.625 1.00 46.53 93 MET A C 1
ATOM 714 O O . MET A 1 93 ? -16.879 23.275 19.007 1.00 46.53 93 MET A O 1
ATOM 718 N N . GLU A 1 94 ? -15.166 23.300 20.440 1.00 47.00 94 GLU A N 1
ATOM 719 C CA . GLU A 1 94 ? -15.293 24.732 20.763 1.00 47.00 94 GLU A CA 1
ATOM 720 C C . GLU A 1 94 ? -14.826 25.691 19.648 1.00 47.00 94 GLU A C 1
ATOM 722 O O . GLU A 1 94 ? -15.034 26.895 19.773 1.00 47.00 94 GLU A O 1
ATOM 727 N N . ILE A 1 95 ? -14.174 25.212 18.575 1.00 44.66 95 ILE A N 1
ATOM 728 C CA . ILE A 1 95 ? -13.453 26.095 17.627 1.00 44.66 95 ILE A CA 1
ATOM 729 C C . ILE A 1 95 ? -13.743 25.768 16.141 1.00 44.66 95 ILE A C 1
ATOM 731 O O . ILE A 1 95 ? -13.251 26.467 15.259 1.00 44.66 95 ILE A O 1
ATOM 735 N N . GLN A 1 96 ? -14.528 24.735 15.801 1.00 45.31 96 GLN A N 1
ATOM 736 C CA . GLN A 1 96 ? -14.736 24.347 14.392 1.00 45.31 96 GLN A CA 1
ATOM 737 C C . GLN A 1 96 ? -16.200 24.043 14.035 1.00 45.31 96 GLN A C 1
ATOM 739 O O . GLN A 1 96 ? -16.809 23.133 14.593 1.00 45.31 96 GLN A O 1
ATOM 744 N N . ASP A 1 97 ? -16.709 24.731 13.004 1.00 42.22 97 ASP A N 1
ATOM 745 C CA . ASP A 1 97 ? -18.084 24.671 12.458 1.00 42.22 97 ASP A CA 1
ATOM 746 C C . ASP A 1 97 ? -18.447 23.347 11.735 1.00 42.22 97 ASP A C 1
ATOM 748 O O . ASP A 1 97 ? -19.304 23.315 10.851 1.00 42.22 97 ASP A O 1
ATOM 752 N N . GLY A 1 98 ? -17.765 22.239 12.045 1.00 49.22 98 GLY A N 1
ATOM 753 C CA . GLY A 1 98 ? -17.864 20.979 11.295 1.00 49.22 98 GLY A CA 1
ATOM 754 C C . GLY A 1 98 ? -18.056 19.710 12.125 1.00 49.22 98 GLY A C 1
ATOM 755 O O . GLY A 1 98 ? -18.065 18.630 11.534 1.00 49.22 98 GLY A O 1
ATOM 756 N N . THR A 1 99 ? -18.183 19.825 13.448 1.00 45.00 99 THR A N 1
ATOM 757 C CA . THR A 1 99 ? -18.349 18.687 14.370 1.00 45.00 99 THR A CA 1
ATOM 758 C C . THR A 1 99 ? -19.800 18.176 14.356 1.00 45.00 99 THR A C 1
ATOM 760 O O . THR A 1 99 ? -20.737 18.969 14.274 1.00 45.00 99 THR A O 1
ATOM 763 N N . GLY A 1 100 ? -19.999 16.848 14.365 1.00 54.88 100 GLY A N 1
ATOM 764 C CA . GLY A 1 100 ? -21.336 16.232 14.486 1.00 54.88 100 GLY A CA 1
ATOM 765 C C . GLY A 1 100 ? -22.041 15.747 13.205 1.00 54.88 100 GLY A C 1
ATOM 766 O O . GLY A 1 100 ? -23.267 15.747 13.154 1.00 54.88 100 GLY A O 1
ATOM 767 N N . ARG A 1 101 ? -21.322 15.310 12.156 1.00 63.56 101 ARG A N 1
ATOM 768 C CA . ARG A 1 101 ? -21.962 14.680 10.966 1.00 63.56 101 ARG A CA 1
ATOM 769 C C . ARG A 1 101 ? -22.297 13.195 11.136 1.00 63.56 101 ARG A C 1
ATOM 771 O O . ARG A 1 101 ? -22.923 12.610 10.253 1.00 63.56 101 ARG A O 1
ATOM 778 N N . ASN A 1 102 ? -21.829 12.574 12.213 1.00 75.38 102 ASN A N 1
ATOM 779 C CA . ASN A 1 102 ? -22.070 11.162 12.470 1.00 75.38 102 ASN A CA 1
ATOM 780 C C . ASN A 1 102 ? -23.465 10.958 13.067 1.00 75.38 102 ASN A C 1
ATOM 782 O O . ASN A 1 102 ? -23.973 11.815 13.783 1.00 75.38 102 ASN A O 1
ATOM 786 N N . ALA A 1 103 ? -24.084 9.816 12.769 1.00 85.06 103 ALA A N 1
ATOM 787 C CA . ALA A 1 103 ? -25.365 9.466 13.369 1.00 85.06 103 ALA A CA 1
ATOM 788 C C . ALA A 1 103 ? -25.233 9.350 14.899 1.00 85.06 103 ALA A C 1
ATOM 790 O O . ALA A 1 103 ? -24.215 8.863 15.391 1.00 85.06 103 ALA A O 1
ATOM 791 N N . ASP A 1 104 ? -26.282 9.713 15.641 1.00 87.94 104 ASP A N 1
ATOM 792 C CA . ASP A 1 104 ? -26.273 9.766 17.114 1.00 87.94 104 ASP A CA 1
ATOM 793 C C . ASP A 1 104 ? -25.767 8.473 17.773 1.00 87.94 104 ASP A C 1
ATOM 795 O O . ASP A 1 104 ? -25.044 8.507 18.767 1.00 87.94 104 ASP A O 1
ATOM 799 N N . HIS A 1 105 ? -26.106 7.315 17.195 1.00 91.25 105 HIS A N 1
ATOM 800 C CA . HIS A 1 105 ? -25.649 6.020 17.701 1.00 91.25 105 HIS A CA 1
ATOM 801 C C . HIS A 1 105 ? -24.127 5.836 17.577 1.00 91.25 105 HIS A C 1
ATOM 803 O O . HIS A 1 105 ? -23.510 5.262 18.469 1.00 91.25 105 HIS A O 1
ATOM 809 N N . VAL A 1 106 ? -23.513 6.350 16.505 1.00 91.88 106 VAL A N 1
ATOM 810 C CA . VAL A 1 106 ? -22.059 6.305 16.293 1.00 91.88 106 VAL A CA 1
ATOM 811 C C . VAL A 1 106 ? -21.368 7.196 17.317 1.00 91.88 106 VAL A C 1
ATOM 813 O O . VAL A 1 106 ? -20.383 6.782 17.920 1.00 91.88 106 VAL A O 1
ATOM 816 N N . GLN A 1 107 ? -21.906 8.393 17.562 1.00 90.94 107 GLN A N 1
ATOM 817 C CA . GLN A 1 107 ? -21.349 9.292 18.571 1.00 90.94 107 GLN A CA 1
ATOM 818 C C . GLN A 1 107 ? -21.401 8.655 19.964 1.00 90.94 107 GLN A C 1
ATOM 820 O O . GLN A 1 107 ? -20.390 8.619 20.660 1.00 90.94 107 GLN A O 1
ATOM 825 N N . LYS A 1 108 ? -22.542 8.056 20.324 1.00 93.44 108 LYS A N 1
ATOM 826 C CA . LYS A 1 108 ? -22.719 7.369 21.606 1.00 93.44 108 LYS A CA 1
ATOM 827 C C . LYS A 1 108 ? -21.709 6.234 21.812 1.00 93.44 108 LYS A C 1
ATOM 829 O O . LYS A 1 108 ? -21.076 6.176 22.859 1.00 93.44 108 LYS A O 1
ATOM 834 N N . LEU A 1 109 ? -21.521 5.373 20.810 1.00 95.75 109 LEU A N 1
ATOM 835 C CA . LEU A 1 109 ? -20.540 4.281 20.872 1.00 95.75 109 LEU A CA 1
ATOM 836 C C . LEU A 1 109 ? -19.103 4.802 21.022 1.00 95.75 109 LEU A C 1
ATOM 838 O O . LEU A 1 109 ? -18.298 4.218 21.747 1.00 95.75 109 LEU A O 1
ATOM 842 N N . ALA A 1 110 ? -18.761 5.903 20.351 1.00 93.69 110 ALA A N 1
ATOM 843 C CA . ALA A 1 110 ? -17.444 6.513 20.497 1.00 93.69 110 ALA A CA 1
ATOM 844 C C . ALA A 1 110 ? -17.245 7.115 21.897 1.00 93.69 110 ALA A C 1
ATOM 846 O O . ALA A 1 110 ? -16.167 6.968 22.472 1.00 93.69 110 ALA A O 1
ATOM 847 N N . ASP A 1 111 ? -18.268 7.753 22.465 1.00 93.31 111 ASP A N 1
ATOM 848 C CA . ASP A 1 111 ? -18.207 8.321 23.813 1.00 93.31 111 ASP A CA 1
ATOM 849 C C . ASP A 1 111 ? -18.069 7.221 24.879 1.00 93.31 111 ASP A C 1
ATOM 851 O O . ASP A 1 111 ? -17.178 7.310 25.724 1.00 93.31 111 ASP A O 1
ATOM 855 N N . GLU A 1 112 ? -18.838 6.130 24.772 1.00 95.75 112 GLU A N 1
ATOM 856 C CA . GLU A 1 112 ? -18.697 4.934 25.621 1.00 95.75 112 GLU A CA 1
ATOM 857 C C . GLU A 1 112 ? -17.270 4.366 25.546 1.00 95.75 112 GLU A C 1
ATOM 859 O O . GLU A 1 112 ? -16.628 4.100 26.566 1.00 95.75 112 GLU A O 1
ATOM 864 N N . ALA A 1 113 ? -16.711 4.258 24.338 1.00 95.56 113 ALA A N 1
ATOM 865 C CA . ALA A 1 113 ? -15.336 3.805 24.159 1.00 95.56 113 ALA A CA 1
ATOM 866 C C . ALA A 1 113 ? -14.310 4.761 24.775 1.00 95.56 113 ALA A C 1
ATOM 868 O O . ALA A 1 113 ? -13.287 4.326 25.307 1.00 95.56 113 ALA A O 1
ATOM 869 N N . LYS A 1 114 ? -14.565 6.069 24.721 1.00 94.88 114 LYS A N 1
ATOM 870 C CA . LYS A 1 114 ? -13.688 7.094 25.288 1.00 94.88 114 LYS A CA 1
ATOM 871 C C . LYS A 1 114 ? -13.669 7.065 26.810 1.00 94.88 114 LYS A C 1
ATOM 873 O O . LYS A 1 114 ? -12.607 7.293 27.389 1.00 94.88 114 LYS A O 1
ATOM 878 N N . GLU A 1 115 ? -14.796 6.774 27.451 1.00 95.62 115 GLU A N 1
ATOM 879 C CA . GLU A 1 115 ? -14.871 6.609 28.906 1.00 95.62 115 GLU A CA 1
ATOM 880 C C . GLU A 1 115 ? -13.996 5.446 29.389 1.00 95.62 115 GLU A C 1
ATOM 882 O O . GLU A 1 115 ? -13.298 5.579 30.394 1.00 95.62 115 GLU A O 1
ATOM 887 N N . VAL A 1 116 ? -13.966 4.342 28.637 1.00 96.62 116 VAL A N 1
ATOM 888 C CA . VAL A 1 116 ? -13.152 3.157 28.951 1.00 96.62 116 VAL A CA 1
ATOM 889 C C . VAL A 1 116 ? -11.674 3.363 28.597 1.00 96.62 116 VAL A C 1
ATOM 891 O O . VAL A 1 116 ? -10.788 3.118 29.415 1.00 96.62 116 VAL A O 1
ATOM 894 N N . LEU A 1 117 ? -11.384 3.814 27.373 1.00 94.50 117 LEU A N 1
ATOM 895 C CA . LEU A 1 117 ? -10.019 3.885 26.836 1.00 94.50 117 LEU A CA 1
ATOM 896 C C . LEU A 1 117 ? -9.254 5.133 27.298 1.00 94.50 117 LEU A C 1
ATOM 898 O O . LEU A 1 117 ? -8.020 5.164 27.255 1.00 94.50 117 LEU A O 1
ATOM 902 N N . GLY A 1 118 ? -9.955 6.194 27.700 1.00 93.06 118 GLY A N 1
ATOM 903 C CA . GLY A 1 118 ? -9.356 7.469 28.082 1.00 93.06 118 GLY A CA 1
ATOM 904 C C . GLY A 1 118 ? -8.408 8.010 27.005 1.00 93.06 118 GLY A C 1
ATOM 905 O O . GLY A 1 118 ? -8.776 8.184 25.844 1.00 93.06 118 GLY A O 1
ATOM 906 N N . GLY A 1 119 ? -7.150 8.267 27.381 1.00 90.56 119 GLY A N 1
ATOM 907 C CA . GLY A 1 119 ? -6.121 8.762 26.456 1.00 90.56 119 GLY A 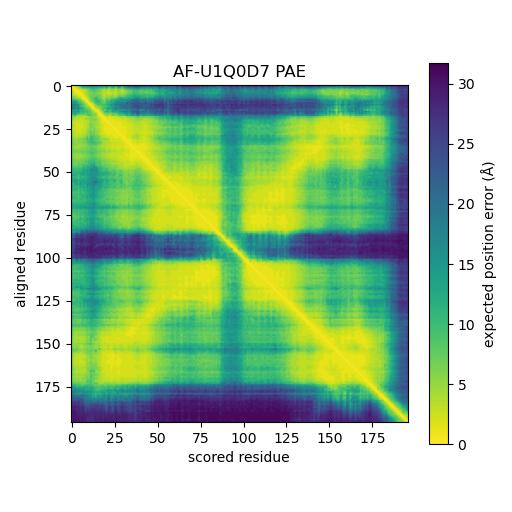CA 1
ATOM 908 C C . GLY A 1 119 ? -5.746 7.784 25.333 1.00 90.56 119 GLY A C 1
ATOM 909 O O . GLY A 1 119 ? -5.291 8.226 24.277 1.00 90.56 119 GLY A O 1
ATOM 910 N N . TYR A 1 120 ? -5.977 6.480 25.524 1.00 93.50 120 TYR A N 1
ATOM 911 C CA . TYR A 1 120 ? -5.671 5.437 24.539 1.00 93.50 120 TYR A CA 1
ATOM 912 C C . TYR A 1 120 ? -6.683 5.372 23.389 1.00 93.50 120 TYR A C 1
ATOM 914 O O . TYR A 1 120 ? -6.400 4.755 22.366 1.00 93.50 120 TYR A O 1
ATOM 922 N N . PHE A 1 121 ? -7.813 6.085 23.495 1.00 93.38 121 PHE A N 1
ATOM 923 C CA . PHE A 1 121 ? -8.795 6.254 22.417 1.00 93.38 121 PHE A CA 1
ATOM 924 C C . PHE A 1 121 ? -8.137 6.636 21.084 1.00 93.38 121 PHE A C 1
ATOM 926 O O . PHE A 1 121 ? -8.512 6.150 20.018 1.00 93.38 121 PHE A O 1
ATOM 933 N N . ARG A 1 122 ? -7.107 7.491 21.141 1.00 91.50 122 ARG A N 1
ATOM 934 C CA . ARG A 1 122 ? -6.413 7.985 19.950 1.00 91.50 122 ARG A CA 1
ATOM 935 C C . ARG A 1 122 ? -5.710 6.877 19.166 1.00 91.50 122 ARG A C 1
ATOM 937 O O . ARG A 1 122 ? -5.603 7.005 17.949 1.00 91.50 122 ARG A O 1
ATOM 944 N N . GLU A 1 123 ? -5.274 5.794 19.805 1.00 92.94 123 GLU A N 1
ATOM 945 C CA . GLU A 1 123 ? -4.612 4.696 19.093 1.00 92.94 123 GLU A CA 1
ATOM 946 C C . GLU A 1 123 ? -5.571 4.047 18.079 1.00 92.94 123 GLU A C 1
ATOM 948 O O . GLU A 1 123 ? -5.203 3.831 16.927 1.00 92.94 123 GLU A O 1
ATOM 953 N N . PHE A 1 124 ? -6.848 3.890 18.440 1.00 93.62 124 PHE A N 1
ATOM 954 C CA . PHE A 1 124 ? -7.883 3.334 17.560 1.00 93.62 124 PHE A CA 1
ATOM 955 C C . PHE A 1 124 ? -8.339 4.268 16.432 1.00 93.62 124 PHE A C 1
ATOM 957 O O . PHE A 1 124 ? -8.984 3.818 15.483 1.00 93.62 124 PHE A O 1
ATOM 964 N N . THR A 1 125 ? -7.946 5.547 16.457 1.00 91.69 125 THR A N 1
ATOM 965 C CA . THR A 1 125 ? -8.171 6.460 15.321 1.00 91.69 125 THR A CA 1
ATOM 966 C C . THR A 1 125 ? -7.192 6.220 14.163 1.00 91.69 125 THR A C 1
ATOM 968 O O . THR A 1 125 ? -7.493 6.579 13.019 1.00 91.69 125 THR A O 1
ATOM 971 N N . PHE A 1 126 ? -6.063 5.552 14.431 1.00 87.50 126 PHE A N 1
ATOM 972 C CA . PHE A 1 126 ? -5.007 5.238 13.465 1.00 87.50 126 PHE A CA 1
ATOM 973 C C . PHE A 1 126 ? -4.760 3.724 13.360 1.00 87.50 126 PHE A C 1
ATOM 975 O O . PHE A 1 126 ? -3.669 3.250 13.685 1.00 87.50 126 PHE A O 1
ATOM 982 N N . PRO A 1 127 ? -5.747 2.941 12.894 1.00 89.69 127 PRO A N 1
ATOM 983 C CA . PRO A 1 127 ? -5.545 1.512 12.723 1.00 89.69 127 PRO A CA 1
ATOM 984 C C . PRO A 1 127 ? -4.498 1.227 11.643 1.00 89.69 127 PRO A C 1
ATOM 986 O O . PRO A 1 127 ? -4.302 2.017 10.708 1.00 89.69 127 PRO A O 1
ATOM 989 N N . LYS A 1 128 ? -3.891 0.041 11.711 1.00 91.62 128 LYS A N 1
ATOM 990 C CA . LYS A 1 128 ? -3.135 -0.508 10.585 1.00 91.62 128 LYS A CA 1
ATOM 991 C C . LYS A 1 128 ? -4.058 -0.608 9.371 1.00 91.62 128 LYS A C 1
ATOM 993 O O . LYS A 1 128 ? -5.188 -1.095 9.459 1.00 91.62 128 LYS A O 1
ATOM 998 N N . LYS A 1 129 ? -3.577 -0.126 8.227 1.00 90.31 129 LYS A N 1
ATOM 999 C CA . LYS A 1 129 ? -4.248 -0.334 6.943 1.00 90.31 129 LYS A CA 1
ATOM 1000 C C . LYS A 1 129 ? -3.714 -1.616 6.327 1.00 90.31 129 LYS A C 1
ATOM 1002 O O . LYS A 1 129 ? -2.503 -1.822 6.296 1.00 90.31 129 LYS A O 1
ATOM 1007 N N . GLU A 1 130 ? -4.612 -2.440 5.817 1.00 91.88 130 GLU A N 1
ATOM 1008 C CA . GLU A 1 130 ? -4.271 -3.675 5.113 1.00 91.88 130 GLU A CA 1
ATOM 1009 C C . GLU A 1 130 ? -4.798 -3.604 3.674 1.00 91.88 130 GLU A C 1
ATOM 1011 O O . GLU A 1 130 ? -5.564 -2.708 3.316 1.00 91.88 130 GLU A O 1
ATOM 1016 N N . THR A 1 131 ? -4.335 -4.514 2.821 1.00 92.06 131 THR A N 1
ATOM 1017 C CA . THR A 1 131 ? -4.876 -4.659 1.457 1.00 92.06 131 THR A CA 1
ATOM 1018 C C . THR A 1 131 ? -6.155 -5.457 1.536 1.00 92.06 131 THR A C 1
ATOM 1020 O O . THR A 1 131 ? -6.111 -6.596 1.988 1.00 92.06 131 THR A O 1
ATOM 1023 N N . GLY A 1 132 ? -7.269 -4.856 1.129 1.00 89.62 132 GLY A N 1
ATOM 1024 C CA . GLY A 1 132 ? -8.563 -5.539 1.084 1.00 89.62 132 GLY A CA 1
ATOM 1025 C C . GLY A 1 132 ? -8.801 -6.263 -0.232 1.00 89.62 132 GLY A C 1
ATOM 1026 O O . GLY A 1 132 ? -9.579 -7.207 -0.275 1.00 89.62 132 GLY A O 1
ATOM 1027 N N . GLY A 1 133 ? -8.100 -5.846 -1.283 1.00 91.19 133 GLY A N 1
ATOM 1028 C CA . GLY A 1 133 ? -8.250 -6.392 -2.616 1.00 91.19 133 GLY A CA 1
ATOM 1029 C C . GLY A 1 133 ? -7.561 -5.513 -3.647 1.00 91.19 133 GLY A C 1
ATOM 1030 O O . GLY A 1 133 ? -6.726 -4.661 -3.314 1.00 91.19 133 GLY A O 1
ATOM 1031 N N . TRP A 1 134 ? -7.935 -5.753 -4.892 1.00 91.38 134 TRP A N 1
ATOM 1032 C CA . TRP A 1 134 ? -7.503 -4.999 -6.051 1.00 91.38 134 TRP A CA 1
ATOM 1033 C C . TRP A 1 134 ? -8.726 -4.697 -6.908 1.00 91.38 134 TRP A C 1
ATOM 1035 O O . TRP A 1 134 ? -9.603 -5.554 -7.015 1.00 91.38 134 TRP A O 1
ATOM 1045 N N . SER A 1 135 ? -8.763 -3.511 -7.498 1.00 91.12 135 SER A N 1
ATOM 1046 C CA . SER A 1 135 ? -9.788 -3.105 -8.456 1.00 91.12 135 SER A CA 1
ATOM 1047 C C . SER A 1 135 ? -9.170 -2.842 -9.821 1.00 91.12 135 SER A C 1
ATOM 1049 O O . SER A 1 135 ? -8.055 -2.324 -9.930 1.00 91.12 135 SER A O 1
ATOM 1051 N N . ASP A 1 136 ? -9.891 -3.237 -10.862 1.00 91.75 136 ASP A N 1
ATOM 1052 C CA . ASP A 1 136 ? -9.536 -3.073 -12.266 1.00 91.75 136 ASP A CA 1
ATOM 1053 C C . ASP A 1 136 ? -10.649 -2.353 -13.045 1.00 91.75 136 ASP A C 1
ATOM 1055 O O . ASP A 1 136 ? -11.587 -1.780 -12.487 1.00 91.75 136 ASP A O 1
ATOM 1059 N N . CYS A 1 137 ? -10.466 -2.299 -14.359 1.00 93.31 137 CYS A N 1
ATOM 1060 C CA . CYS A 1 137 ? -11.452 -1.825 -15.315 1.00 93.31 137 CYS A CA 1
ATOM 1061 C C . CYS A 1 137 ? -12.537 -2.877 -15.585 1.00 93.31 137 CYS A C 1
ATOM 1063 O O . CYS A 1 137 ? -12.318 -4.067 -15.396 1.00 93.31 137 CYS A O 1
ATOM 1065 N N . ASP A 1 138 ? -13.636 -2.462 -16.214 1.00 95.25 138 ASP A N 1
ATOM 1066 C CA . ASP A 1 138 ? -14.724 -3.365 -16.619 1.00 95.25 138 ASP A CA 1
ATOM 1067 C C . ASP A 1 138 ? -14.397 -4.264 -17.840 1.00 95.25 138 ASP A C 1
ATOM 1069 O O . ASP A 1 138 ? -15.278 -4.958 -18.353 1.00 95.25 138 ASP A O 1
ATOM 1073 N N . CYS A 1 139 ? -13.160 -4.237 -18.356 1.00 93.56 139 CYS A N 1
ATOM 1074 C CA . CYS A 1 139 ? -12.722 -5.177 -19.390 1.00 93.56 139 CYS A CA 1
ATOM 1075 C C . CYS A 1 139 ? -12.613 -6.575 -18.768 1.00 93.56 139 CYS A C 1
ATOM 1077 O O . CYS A 1 139 ? -11.777 -6.787 -17.894 1.00 93.56 139 CYS A O 1
ATOM 1079 N N . ASP A 1 140 ? -13.410 -7.536 -19.242 1.00 93.81 140 ASP A N 1
ATOM 1080 C CA . ASP A 1 140 ? -13.312 -8.959 -18.869 1.00 93.81 140 ASP A CA 1
ATOM 1081 C C . ASP A 1 140 ? -12.078 -9.605 -19.531 1.00 93.81 140 ASP A C 1
ATOM 1083 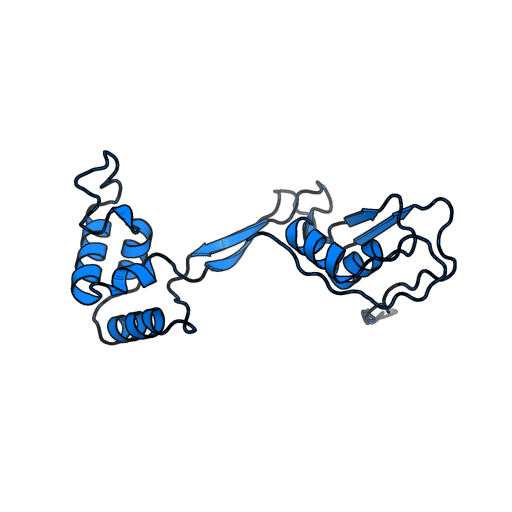O O . ASP A 1 140 ? -12.166 -10.484 -20.390 1.00 93.81 140 ASP A O 1
ATOM 1087 N N . ALA A 1 141 ? -10.903 -9.077 -19.196 1.00 94.19 141 ALA A N 1
ATOM 1088 C CA . ALA A 1 141 ? -9.619 -9.398 -19.793 1.00 94.19 141 ALA A CA 1
ATOM 1089 C C . ALA A 1 141 ? -8.585 -9.681 -18.692 1.00 94.19 141 ALA A C 1
ATOM 1091 O O . ALA A 1 141 ? -8.641 -9.087 -17.612 1.00 94.19 141 ALA A O 1
ATOM 1092 N N . PRO A 1 142 ? -7.605 -10.570 -18.936 1.00 94.69 142 PRO A N 1
ATOM 1093 C CA . PRO A 1 142 ? -6.564 -10.843 -17.956 1.00 94.69 142 PRO A CA 1
ATOM 1094 C C . PRO A 1 142 ? -5.684 -9.610 -17.718 1.00 94.69 142 PRO A C 1
ATOM 1096 O O . PRO A 1 142 ? -5.573 -8.715 -18.564 1.00 94.69 142 PRO A O 1
ATOM 1099 N N . THR A 1 143 ? -5.010 -9.593 -16.570 1.00 95.06 143 THR A N 1
ATOM 1100 C CA . THR A 1 143 ? -3.986 -8.591 -16.270 1.00 95.06 143 THR A CA 1
ATOM 1101 C C . THR A 1 143 ? -2.604 -9.066 -16.705 1.00 95.06 143 THR A C 1
ATOM 1103 O O . THR A 1 143 ? -2.291 -10.256 -16.671 1.00 95.06 143 THR A O 1
ATOM 1106 N N . GLU A 1 144 ? -1.760 -8.115 -17.090 1.00 95.75 144 GLU A N 1
ATOM 1107 C CA . GLU A 1 144 ? -0.360 -8.328 -17.446 1.00 95.75 144 GLU A CA 1
ATOM 1108 C C . GLU A 1 144 ? 0.546 -7.422 -16.608 1.00 95.75 144 GLU A C 1
ATOM 1110 O O . GLU A 1 144 ? 0.102 -6.361 -16.158 1.00 95.75 144 GLU A O 1
ATOM 1115 N N . PRO A 1 145 ? 1.819 -7.790 -16.382 1.00 96.12 145 PRO A N 1
ATOM 1116 C CA . PRO A 1 145 ? 2.747 -6.918 -15.679 1.00 96.12 145 PRO A CA 1
ATOM 1117 C C . PRO A 1 145 ? 2.906 -5.559 -16.366 1.00 96.12 145 PRO A C 1
ATOM 1119 O O . PRO A 1 145 ? 2.998 -5.475 -17.594 1.00 96.12 145 PRO A O 1
ATOM 1122 N N . GLY A 1 146 ? 3.011 -4.493 -15.568 1.00 94.62 146 GLY A N 1
ATOM 1123 C CA . GLY A 1 146 ? 3.337 -3.165 -16.092 1.00 94.62 146 GLY A CA 1
ATOM 1124 C C . GLY A 1 146 ? 4.678 -3.156 -16.838 1.00 94.62 146 GLY A C 1
ATOM 1125 O O . GLY A 1 146 ? 5.527 -4.020 -16.622 1.00 94.62 146 GLY A O 1
ATOM 1126 N N . VAL A 1 147 ? 4.880 -2.170 -17.715 1.00 94.88 147 VAL A N 1
ATOM 1127 C CA . VAL A 1 147 ? 6.087 -2.059 -18.551 1.00 94.88 147 VAL A CA 1
ATOM 1128 C C . VAL A 1 147 ? 6.951 -0.888 -18.087 1.00 94.88 147 VAL A C 1
ATOM 1130 O O . VAL A 1 147 ? 6.489 0.251 -18.037 1.00 94.88 147 VAL A O 1
ATOM 1133 N N . ALA A 1 148 ? 8.226 -1.150 -17.806 1.00 95.06 148 ALA A N 1
ATOM 1134 C CA . ALA A 1 148 ? 9.253 -0.123 -17.696 1.00 95.06 148 ALA A CA 1
ATOM 1135 C C . ALA A 1 148 ? 9.899 0.103 -19.069 1.00 95.06 148 ALA A C 1
ATOM 1137 O O . ALA A 1 148 ? 10.480 -0.819 -19.643 1.00 95.06 148 ALA A O 1
ATOM 1138 N N . MET A 1 149 ? 9.809 1.327 -19.591 1.00 94.06 149 MET A N 1
ATOM 1139 C CA . MET A 1 149 ? 10.471 1.723 -20.833 1.00 94.06 149 MET A CA 1
ATOM 1140 C C . MET A 1 149 ? 11.659 2.634 -20.525 1.00 94.06 149 MET A C 1
ATOM 1142 O O . MET A 1 149 ? 11.478 3.692 -19.924 1.00 94.06 149 MET A O 1
ATOM 1146 N N . ASP A 1 150 ? 12.850 2.245 -20.974 1.00 92.62 150 ASP A N 1
ATOM 1147 C CA . ASP A 1 150 ? 14.069 3.047 -20.866 1.00 92.62 150 ASP A CA 1
ATOM 1148 C C . ASP A 1 150 ? 14.641 3.336 -22.270 1.00 92.62 150 ASP A C 1
ATOM 1150 O O . ASP A 1 150 ? 15.254 2.455 -22.879 1.00 92.62 150 ASP A O 1
ATOM 1154 N N . PRO A 1 151 ? 14.408 4.538 -22.835 1.00 91.25 151 PRO A N 1
ATOM 1155 C CA . PRO A 1 151 ? 14.853 4.885 -24.184 1.00 91.25 151 PRO A CA 1
ATOM 1156 C C . PRO A 1 151 ? 16.348 5.235 -24.278 1.00 91.25 151 PRO A C 1
ATOM 1158 O O . PRO A 1 151 ? 16.802 5.588 -25.367 1.00 91.25 151 PRO A O 1
ATOM 1161 N N . PHE A 1 152 ? 17.085 5.166 -23.163 1.00 88.38 152 PHE A N 1
ATOM 1162 C CA . PHE A 1 152 ? 18.538 5.336 -23.086 1.00 88.38 152 PHE A CA 1
ATOM 1163 C C . PHE A 1 152 ? 19.109 4.330 -22.087 1.00 88.38 152 PHE A C 1
ATOM 1165 O O . PHE A 1 152 ? 19.738 4.699 -21.092 1.00 88.38 152 PHE A O 1
ATOM 1172 N N . MET A 1 153 ? 18.812 3.049 -22.324 1.00 87.19 153 MET A N 1
ATOM 1173 C CA . MET A 1 153 ? 19.003 2.010 -21.314 1.00 87.19 153 MET A CA 1
ATOM 1174 C C . MET A 1 153 ? 20.458 1.862 -20.858 1.00 87.19 153 MET A C 1
ATOM 1176 O O . MET A 1 153 ? 20.688 1.371 -19.751 1.00 87.19 153 MET A O 1
ATOM 1180 N N . GLY A 1 154 ? 21.439 2.276 -21.670 1.00 84.81 154 GLY A N 1
ATOM 1181 C CA . GLY A 1 154 ? 22.862 2.170 -21.376 1.00 84.81 154 GLY A CA 1
ATOM 1182 C C . GLY A 1 154 ? 23.212 0.758 -20.918 1.00 84.81 154 GLY A C 1
ATOM 1183 O O . GLY A 1 154 ? 22.921 -0.216 -21.605 1.00 84.81 154 GLY A O 1
ATOM 1184 N N . SER A 1 155 ? 23.760 0.645 -19.703 1.00 81.75 155 SER A N 1
ATOM 1185 C CA . SER A 1 155 ? 24.095 -0.644 -19.066 1.00 81.75 155 SER A CA 1
ATOM 1186 C C . SER A 1 155 ? 22.897 -1.543 -18.715 1.00 81.75 155 SER A C 1
ATOM 1188 O O . SER A 1 155 ? 23.080 -2.699 -18.342 1.00 81.75 155 SER A O 1
ATOM 1190 N N . GLY A 1 156 ? 21.670 -1.033 -18.826 1.00 86.69 156 GLY A N 1
ATOM 1191 C CA . GLY A 1 156 ? 20.436 -1.783 -18.622 1.00 86.69 156 GLY A CA 1
ATOM 1192 C C . GLY A 1 156 ? 19.994 -1.918 -17.161 1.00 86.69 156 GLY A C 1
ATOM 1193 O O . GLY A 1 156 ? 19.068 -2.682 -16.881 1.00 86.69 156 GLY A O 1
ATOM 1194 N N . THR A 1 157 ? 20.593 -1.168 -16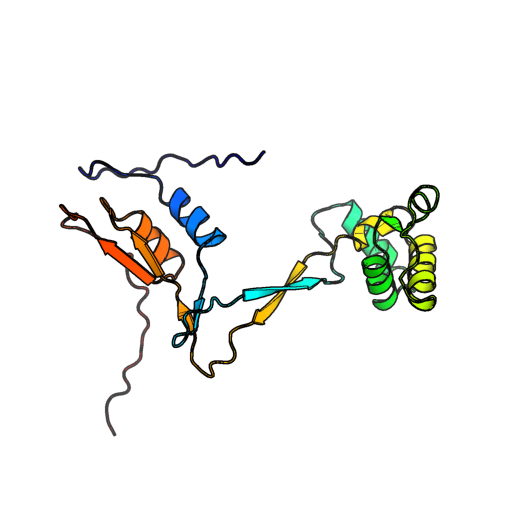.226 1.00 88.25 157 THR A N 1
ATOM 1195 C CA . THR A 1 157 ? 20.257 -1.209 -14.788 1.00 88.25 157 THR A CA 1
ATOM 1196 C C . THR A 1 157 ? 18.755 -1.049 -14.523 1.00 88.25 157 THR A C 1
ATOM 1198 O O . THR A 1 157 ? 18.190 -1.808 -13.734 1.00 88.25 157 THR A O 1
ATOM 1201 N N . THR A 1 158 ? 18.081 -0.103 -15.192 1.00 91.50 158 THR A N 1
ATOM 1202 C CA . THR A 1 158 ? 16.626 0.106 -15.053 1.00 91.50 158 THR A CA 1
ATOM 1203 C C . THR A 1 158 ? 15.837 -1.142 -15.430 1.00 91.50 158 THR A C 1
ATOM 1205 O O . THR A 1 158 ? 14.898 -1.525 -14.735 1.00 91.50 158 THR A O 1
ATOM 1208 N N . LEU A 1 159 ? 16.225 -1.794 -16.527 1.00 91.81 159 LEU A N 1
ATOM 1209 C CA . LEU A 1 159 ? 15.524 -2.954 -17.070 1.00 91.81 159 LEU A CA 1
ATOM 1210 C C . LEU A 1 159 ? 15.712 -4.173 -16.169 1.00 91.81 159 LEU A C 1
ATOM 1212 O O . LEU A 1 159 ? 14.752 -4.887 -15.891 1.00 91.81 159 LEU A O 1
ATOM 1216 N N . GLN A 1 160 ? 16.927 -4.384 -15.656 1.00 89.75 160 GLN A N 1
ATOM 1217 C CA . GLN A 1 160 ? 17.191 -5.440 -14.677 1.00 89.75 160 GLN A CA 1
ATOM 1218 C C . GLN A 1 160 ? 16.383 -5.229 -13.392 1.00 89.75 160 GLN A C 1
ATOM 1220 O O . GLN A 1 160 ? 15.789 -6.180 -12.883 1.00 89.75 160 GLN A O 1
ATOM 1225 N N . ALA A 1 161 ? 16.307 -3.990 -12.900 1.00 91.31 161 ALA A N 1
ATOM 1226 C CA . ALA A 1 161 ? 15.483 -3.638 -11.748 1.00 91.31 161 ALA A CA 1
ATOM 1227 C C . ALA A 1 161 ? 13.992 -3.909 -12.000 1.00 91.31 161 ALA A C 1
ATOM 1229 O O . ALA A 1 161 ? 13.333 -4.504 -11.148 1.00 91.31 161 ALA A O 1
ATOM 1230 N N . ALA A 1 162 ? 13.474 -3.536 -13.175 1.00 93.75 162 ALA A N 1
ATOM 1231 C CA . ALA A 1 162 ? 12.093 -3.797 -13.577 1.00 93.75 162 ALA A CA 1
ATOM 1232 C C . ALA A 1 162 ? 11.774 -5.299 -13.593 1.00 93.75 162 ALA A C 1
ATOM 1234 O O . ALA A 1 162 ? 10.837 -5.740 -12.926 1.00 93.75 162 ALA A O 1
ATOM 1235 N N . LEU A 1 163 ? 12.605 -6.095 -14.270 1.00 92.19 163 LEU A N 1
ATOM 1236 C CA . LEU A 1 163 ? 12.443 -7.548 -14.350 1.00 92.19 163 LEU A CA 1
ATOM 1237 C C . LEU A 1 163 ? 12.517 -8.209 -12.967 1.00 92.19 163 LEU A C 1
ATOM 1239 O O . LEU A 1 163 ? 11.721 -9.094 -12.659 1.00 92.19 163 LEU A O 1
ATOM 1243 N N . LYS A 1 164 ? 13.430 -7.756 -12.100 1.00 91.19 164 LYS A N 1
ATOM 1244 C CA . LYS A 1 164 ? 13.588 -8.277 -10.733 1.00 91.19 164 LYS A CA 1
ATOM 1245 C C . LYS A 1 164 ? 12.331 -8.097 -9.882 1.00 91.19 164 LYS A C 1
ATOM 1247 O O . LYS A 1 164 ? 12.026 -8.968 -9.070 1.00 91.19 164 LYS A O 1
ATOM 1252 N N . ILE A 1 165 ? 11.607 -6.990 -10.050 1.00 92.44 165 ILE A N 1
ATOM 1253 C CA . ILE A 1 165 ? 10.354 -6.736 -9.322 1.00 92.44 165 ILE A CA 1
ATOM 1254 C C . ILE A 1 165 ? 9.111 -7.269 -10.056 1.00 92.44 165 ILE A C 1
ATOM 1256 O O . ILE A 1 165 ? 7.993 -7.048 -9.589 1.00 92.44 165 ILE A O 1
ATOM 1260 N N . GLY A 1 166 ? 9.303 -7.990 -11.167 1.00 92.31 166 GLY A N 1
ATOM 1261 C CA . GLY A 1 166 ? 8.248 -8.669 -11.917 1.00 92.31 166 GLY A CA 1
ATOM 1262 C C . GLY A 1 166 ? 7.557 -7.823 -12.985 1.00 92.31 166 GLY A C 1
ATOM 1263 O O . GLY A 1 166 ? 6.485 -8.214 -13.426 1.00 92.31 166 GLY A O 1
ATOM 1264 N N . LEU A 1 167 ? 8.130 -6.686 -13.392 1.00 94.62 167 LEU A N 1
ATOM 1265 C CA . LEU A 1 167 ? 7.629 -5.880 -14.508 1.00 94.62 167 LEU A CA 1
ATOM 1266 C C . LEU A 1 167 ? 8.191 -6.369 -15.846 1.00 94.62 167 LEU A C 1
ATOM 1268 O O . LEU A 1 167 ? 9.286 -6.926 -15.920 1.00 94.62 167 LEU A O 1
ATOM 1272 N N . ASN A 1 168 ? 7.466 -6.066 -16.917 1.00 94.38 168 ASN A N 1
ATOM 1273 C CA . ASN A 1 168 ? 7.992 -6.114 -18.272 1.00 94.38 168 ASN A CA 1
ATOM 1274 C C . ASN A 1 168 ? 8.989 -4.965 -18.488 1.00 94.38 168 ASN A C 1
ATOM 1276 O O . ASN A 1 168 ? 8.885 -3.907 -17.863 1.00 94.38 168 ASN A O 1
ATOM 1280 N N . ALA A 1 169 ? 9.952 -5.151 -19.388 1.00 93.69 169 ALA A N 1
ATOM 1281 C CA . ALA A 1 169 ? 11.006 -4.172 -19.632 1.00 93.69 169 ALA A CA 1
ATOM 1282 C C . ALA A 1 169 ? 11.263 -3.998 -21.133 1.00 93.69 169 ALA A C 1
ATOM 1284 O O . ALA A 1 169 ? 11.411 -4.980 -21.859 1.00 93.69 169 ALA A O 1
ATOM 1285 N N . VAL A 1 170 ? 11.337 -2.746 -21.586 1.00 92.81 170 VAL A N 1
ATOM 1286 C CA . VAL A 1 170 ? 11.665 -2.373 -22.967 1.00 92.81 170 VAL A CA 1
ATOM 1287 C C . VAL A 1 170 ? 12.785 -1.345 -22.938 1.00 92.81 170 VAL A C 1
ATOM 1289 O O . VAL A 1 170 ? 12.637 -0.270 -22.362 1.00 92.81 170 VAL A O 1
ATOM 1292 N N . GLY A 1 171 ? 13.906 -1.682 -23.563 1.00 90.50 171 GLY A N 1
ATOM 1293 C CA . GLY A 1 171 ? 15.085 -0.831 -23.633 1.00 90.50 171 GLY A CA 1
ATOM 1294 C C . GLY A 1 171 ? 15.425 -0.439 -25.058 1.00 90.50 171 GLY A C 1
ATOM 1295 O O . GLY A 1 171 ? 15.329 -1.267 -25.964 1.00 90.50 171 GLY A O 1
ATOM 1296 N N . VAL A 1 172 ? 15.852 0.804 -25.249 1.00 88.50 172 VAL A N 1
ATOM 1297 C CA . VAL A 1 172 ? 16.481 1.267 -26.489 1.00 88.50 172 VAL A CA 1
ATOM 1298 C C . VAL A 1 172 ? 17.772 1.986 -26.120 1.00 88.50 172 VAL A C 1
ATOM 1300 O O . VAL A 1 172 ? 17.801 2.760 -25.169 1.00 88.50 172 VAL A O 1
ATOM 1303 N N . ASP A 1 173 ? 18.842 1.718 -26.860 1.00 85.88 173 ASP A N 1
ATOM 1304 C CA . ASP A 1 173 ? 20.076 2.498 -26.814 1.00 85.88 173 ASP A CA 1
ATOM 1305 C C . ASP A 1 173 ? 20.694 2.546 -28.215 1.00 85.88 173 ASP A C 1
ATOM 1307 O O . ASP A 1 173 ? 20.430 1.673 -29.046 1.00 85.88 173 ASP A O 1
ATOM 1311 N N . LEU A 1 174 ? 21.489 3.578 -28.487 1.00 84.50 174 LEU A N 1
ATOM 1312 C CA . LEU A 1 174 ? 22.230 3.699 -29.738 1.00 84.50 174 LEU A CA 1
ATOM 1313 C C . LEU A 1 174 ? 23.450 2.767 -29.761 1.00 84.50 174 LEU A C 1
ATOM 1315 O O . LEU A 1 174 ? 23.807 2.279 -30.831 1.00 84.50 174 LEU A O 1
ATOM 1319 N N . ASP A 1 175 ? 24.065 2.535 -28.600 1.00 77.06 175 ASP A N 1
ATOM 1320 C CA . ASP A 1 175 ? 25.229 1.663 -28.417 1.00 77.06 175 ASP A CA 1
ATOM 1321 C C . ASP A 1 175 ? 24.954 0.687 -27.258 1.00 77.06 175 ASP A C 1
ATOM 1323 O O . ASP A 1 175 ? 25.437 0.876 -26.135 1.00 77.06 175 ASP A O 1
ATOM 1327 N N . PRO A 1 176 ? 24.070 -0.307 -27.476 1.00 66.75 176 PRO A N 1
ATOM 1328 C CA . PRO A 1 176 ? 23.670 -1.225 -26.424 1.00 66.75 176 PRO A CA 1
ATOM 1329 C C . PRO A 1 176 ? 24.840 -2.122 -26.019 1.00 66.75 176 PRO A C 1
ATOM 1331 O O . PRO A 1 176 ? 25.642 -2.552 -26.845 1.00 66.75 176 PRO A O 1
ATOM 1334 N N . VAL A 1 177 ? 24.899 -2.459 -24.733 1.00 70.38 177 VAL A N 1
ATOM 1335 C CA . VAL A 1 177 ? 25.920 -3.367 -24.200 1.00 70.38 177 VAL A CA 1
ATOM 1336 C C . VAL A 1 177 ? 25.794 -4.750 -24.846 1.00 70.38 177 VAL A C 1
ATOM 1338 O O . VAL A 1 177 ? 24.687 -5.282 -24.944 1.00 70.38 177 VAL A O 1
ATOM 1341 N N . GLU A 1 178 ? 26.912 -5.346 -25.274 1.00 66.25 178 GLU A N 1
ATOM 1342 C CA . GLU A 1 178 ? 26.888 -6.672 -25.916 1.00 66.25 178 GLU A CA 1
ATOM 1343 C C . GLU A 1 178 ? 26.406 -7.767 -24.946 1.00 66.25 178 GLU A C 1
ATOM 1345 O O . GLU A 1 178 ? 25.668 -8.669 -25.339 1.00 66.25 178 GLU A O 1
ATOM 1350 N N . ASP A 1 179 ? 26.744 -7.633 -23.658 1.00 62.84 179 ASP A N 1
ATOM 1351 C CA . ASP A 1 179 ? 26.422 -8.588 -22.595 1.00 62.84 179 ASP A CA 1
ATOM 1352 C C . ASP A 1 179 ? 25.295 -8.084 -21.676 1.00 62.84 179 ASP A C 1
ATOM 1354 O O . ASP A 1 179 ? 25.433 -8.058 -20.447 1.00 62.84 179 ASP A O 1
ATOM 1358 N N . PHE A 1 180 ? 24.148 -7.680 -22.236 1.00 64.56 180 PHE A N 1
ATOM 1359 C CA . PHE A 1 180 ? 22.966 -7.425 -21.405 1.00 64.56 180 PHE A CA 1
ATOM 1360 C C . PHE A 1 180 ? 22.487 -8.757 -20.815 1.00 64.56 180 PHE A C 1
ATOM 1362 O O . PHE A 1 180 ? 21.726 -9.511 -21.426 1.00 64.56 180 PHE A O 1
ATOM 1369 N N . GLN A 1 181 ? 22.959 -9.073 -19.611 1.00 56.47 181 GLN A N 1
ATOM 1370 C CA . GLN A 1 181 ? 22.523 -10.258 -18.893 1.00 56.47 181 GLN A CA 1
ATOM 1371 C C . GLN A 1 181 ? 21.107 -10.020 -18.386 1.00 56.47 181 GLN A C 1
ATOM 1373 O O . GLN A 1 181 ? 20.881 -9.266 -17.434 1.00 56.47 181 GLN A O 1
ATOM 1378 N N . MET A 1 182 ? 20.141 -10.688 -19.016 1.00 56.44 182 MET A N 1
ATOM 1379 C CA . MET A 1 182 ? 18.830 -10.842 -18.406 1.00 56.44 182 MET A CA 1
ATOM 1380 C C . MET A 1 182 ? 19.022 -11.493 -17.029 1.00 56.44 182 MET A C 1
ATOM 1382 O O . MET A 1 182 ? 19.774 -12.472 -16.931 1.00 56.44 182 MET A O 1
ATOM 1386 N N . PRO A 1 183 ? 18.366 -10.994 -15.965 1.00 49.94 183 PRO A N 1
ATOM 1387 C CA . PRO A 1 183 ? 18.342 -11.714 -14.703 1.00 49.94 183 PRO A CA 1
ATOM 1388 C C . PRO A 1 183 ? 17.877 -13.140 -14.997 1.00 49.94 183 PRO A C 1
ATOM 1390 O O . PRO A 1 183 ? 16.908 -13.328 -15.735 1.00 49.94 183 PRO A O 1
ATOM 1393 N N . ILE A 1 184 ? 18.630 -14.124 -14.491 1.00 48.78 184 ILE A N 1
ATOM 1394 C CA . ILE A 1 184 ? 18.380 -15.554 -14.697 1.00 48.78 184 ILE A CA 1
ATOM 1395 C C . ILE A 1 184 ? 16.880 -15.786 -14.532 1.00 48.78 184 ILE A C 1
ATOM 1397 O O . ILE A 1 184 ? 16.352 -15.613 -13.433 1.00 48.78 184 ILE A O 1
ATOM 1401 N N . GLN A 1 185 ? 16.200 -16.122 -15.633 1.00 43.72 185 GLN A N 1
ATOM 1402 C CA . GLN A 1 185 ? 14.781 -16.441 -15.608 1.00 43.72 185 GLN A CA 1
ATOM 1403 C C . GLN A 1 185 ? 14.595 -17.516 -14.538 1.00 43.72 185 GLN A C 1
ATOM 1405 O O . GLN A 1 185 ? 15.175 -18.603 -14.637 1.00 43.72 185 GLN A O 1
ATOM 1410 N N . ALA A 1 186 ? 13.827 -17.213 -13.490 1.00 39.47 186 ALA A N 1
ATOM 1411 C CA . ALA A 1 186 ? 13.299 -18.256 -12.632 1.00 39.47 186 ALA A CA 1
ATOM 1412 C C . ALA A 1 186 ? 12.492 -19.155 -13.567 1.00 39.47 186 ALA A C 1
ATOM 1414 O O . ALA A 1 186 ? 11.453 -18.730 -14.065 1.00 39.47 186 ALA A O 1
ATOM 1415 N N . LYS A 1 187 ? 13.038 -20.332 -13.901 1.00 33.78 187 LYS A N 1
ATOM 1416 C CA . LYS A 1 187 ? 12.392 -21.314 -14.768 1.00 33.78 187 LYS A CA 1
ATOM 1417 C C . LYS A 1 187 ? 10.963 -21.494 -14.275 1.00 33.78 187 LYS A C 1
ATOM 1419 O O . LYS A 1 187 ? 10.735 -22.140 -13.256 1.00 33.78 187 LYS A O 1
ATOM 1424 N N . THR A 1 188 ? 10.003 -20.923 -14.987 1.00 36.78 188 THR A N 1
ATOM 1425 C CA . THR A 1 188 ? 8.637 -21.404 -14.911 1.00 36.78 188 THR A CA 1
ATOM 1426 C C . THR A 1 188 ? 8.701 -22.764 -15.583 1.00 36.78 188 THR A C 1
ATOM 1428 O O . THR A 1 188 ? 8.813 -22.856 -16.804 1.00 36.78 188 THR A O 1
ATOM 1431 N N . GLU A 1 189 ? 8.756 -23.828 -14.784 1.00 31.78 189 GLU A N 1
ATOM 1432 C CA . GLU A 1 189 ? 8.499 -25.182 -15.260 1.00 31.78 189 GLU A CA 1
ATOM 1433 C C . GLU A 1 189 ? 7.037 -25.232 -15.718 1.00 31.78 189 GLU A C 1
ATOM 1435 O O . GLU A 1 189 ? 6.143 -25.695 -15.014 1.00 31.78 189 GLU A O 1
ATOM 1440 N N . LEU A 1 190 ? 6.773 -24.706 -16.913 1.00 37.59 190 LEU A N 1
ATOM 1441 C CA . LEU A 1 190 ? 5.624 -25.116 -17.692 1.00 37.59 190 LEU A CA 1
ATOM 1442 C C . LEU A 1 190 ? 5.946 -26.537 -18.133 1.00 37.59 190 LEU A C 1
ATOM 1444 O O . LEU A 1 190 ? 6.639 -26.758 -19.126 1.00 37.59 190 LEU A O 1
ATOM 1448 N N . ASN A 1 191 ? 5.501 -27.499 -17.326 1.00 33.81 191 ASN A N 1
ATOM 1449 C CA . ASN A 1 191 ? 5.404 -28.886 -17.737 1.00 33.81 191 ASN A CA 1
ATOM 1450 C C . ASN A 1 191 ? 4.551 -28.928 -19.008 1.00 33.81 191 ASN A C 1
ATOM 1452 O O . ASN A 1 191 ? 3.322 -28.917 -18.952 1.00 33.81 191 ASN A O 1
ATOM 1456 N N . GLY A 1 192 ? 5.232 -28.943 -20.152 1.00 31.53 192 GLY A N 1
ATOM 1457 C CA . GLY A 1 192 ? 4.683 -29.372 -21.423 1.00 31.53 192 GLY A CA 1
ATOM 1458 C C . GLY A 1 192 ? 4.278 -30.831 -21.284 1.00 31.53 192 GLY A C 1
ATOM 1459 O O . GLY A 1 192 ? 5.097 -31.734 -21.440 1.00 31.53 192 GLY A O 1
ATOM 1460 N N . GLY A 1 193 ? 3.014 -31.047 -20.929 1.00 29.66 193 GLY A N 1
ATOM 1461 C CA . GLY A 1 193 ? 2.318 -32.288 -21.213 1.00 29.66 193 GLY A CA 1
ATOM 1462 C C . GLY A 1 193 ? 2.067 -32.334 -22.710 1.00 29.66 193 GLY A C 1
ATOM 1463 O O . GLY A 1 193 ? 1.115 -31.738 -23.205 1.00 29.66 193 GLY A O 1
ATOM 1464 N N . ASP A 1 194 ? 2.974 -32.989 -23.417 1.00 36.00 194 ASP A N 1
ATOM 1465 C CA . ASP A 1 194 ? 2.857 -33.274 -24.833 1.00 36.00 194 ASP A CA 1
ATOM 1466 C C . ASP A 1 194 ? 2.013 -34.552 -25.021 1.00 36.00 194 ASP A C 1
ATOM 1468 O O . ASP A 1 194 ? 2.322 -35.602 -24.459 1.00 36.00 194 ASP A O 1
ATOM 1472 N N . VAL A 1 195 ? 1.009 -34.432 -25.893 1.00 35.91 195 VAL A N 1
ATOM 1473 C CA . VAL A 1 195 ? 0.457 -35.473 -26.782 1.00 35.91 195 VAL A CA 1
ATOM 1474 C C . VAL A 1 195 ? -0.519 -36.536 -26.216 1.00 35.91 195 VAL A C 1
ATOM 1476 O O . VAL A 1 195 ? -0.131 -37.462 -25.508 1.00 35.91 195 VAL A O 1
ATOM 1479 N N . MET A 1 196 ? -1.742 -36.462 -26.780 1.00 33.09 196 MET A N 1
ATOM 1480 C CA . MET A 1 196 ? -2.907 -37.382 -26.796 1.00 33.09 196 MET A CA 1
ATOM 1481 C C . MET A 1 196 ? -3.891 -37.375 -25.623 1.00 33.09 196 MET A C 1
ATOM 1483 O O . MET A 1 196 ? -3.512 -37.711 -24.484 1.00 33.09 196 MET A O 1
#

Sequence (196 aa):
GDIWNVGFDRNTGDHLAPFPSELPERVLTMAGPRAVCSECGQPLEREMVRTTKLDESRQQACRAMEIYDDSNLTEEHIRAIQAVGISDAGKAMEIQDGTGRNADHVQKLADEAKEVLGGYFREFTFPKKETGGWSDCDCDAPTEPGVAMDPFMGSGTTLQAALKIGLNAVGVDLDPVEDFQMPIQAKTELNGGDVM

pLDDT: mean 81.78, std 18.77, range [29.66, 97.0]